Protein AF-A0A7J3W7B6-F1 (afdb_monomer_lite)

Secondary structure (DSSP, 8-state):
--HHHHHHHHHHHHHHHHHHHHTT-SEEEE------HHHHTSHHHHHHHHHHHHHHHHHHHHHHHHTT--EEEE---SSTTSS--SHHHHHHHHHHHHSSSSPPEEEEEETT-TT-TT--GGGG-HHHHHHHHGGG-SEEEE-B--SSS---B---HHHHHH----HHHHHHHHHHTT-S--EEEE-----TTS-HHHHHHHHHHHHHHHTTT-

Foldseek 3Di:
DDPVVLVVLLVVLLVVLLVCLVVVHQEEEEQRDFDDPVQCVDVVSLVVVLVVSLVSLLVSQQSSVVSVHQEYEHEAALEVRRPPQFLVRVVVSQVSNCPDDGHRYAYAYELLSLQRPPDDDLSLHSLSSLLRRLLRHQEYEDAFDLSNGNALHFPAPVRVVRGDDDLQSSVVSNVNNVRPHHHYHRRRDDDPPDDPVVVVVSVVRRVVVNVVRD

Sequence (214 aa):
PDTGMRADALDWYGRAIEVTSLMGVDATGGHIAAQSYNDFRKPERRKFIESILVDSVKYLSSYAKSMGLKILLWEPMPVLREPPATIEDAKRILDMVNEGGGVPVRLAIDLGHQCTINVSGKDADPYSWLRELGALSPVVHMQQTDGKGDRHWPFTEKYNRIGIIDPKKVIEAIEDSKASETYLMLEYIPPFEEDDDRVLENLKESLKYLKDFI

Radius of gyration: 17.76 Å; chains: 1; bounding box: 40×44×47 Å

pLDDT: mean 97.38, std 2.0, range [83.75, 98.81]

Structure (mmCIF, N/CA/C/O backbone):
data_AF-A0A7J3W7B6-F1
#
_entry.id   AF-A0A7J3W7B6-F1
#
loop_
_atom_site.group_PDB
_atom_site.id
_atom_site.type_symbol
_atom_site.label_atom_id
_atom_site.label_alt_id
_atom_site.label_comp_id
_atom_site.label_asym_id
_atom_site.label_entity_id
_atom_site.label_seq_id
_atom_site.pdbx_PDB_ins_code
_atom_site.Cartn_x
_atom_site.Cartn_y
_atom_site.Cartn_z
_atom_site.occupancy
_atom_site.B_iso_or_equiv
_atom_site.auth_seq_id
_atom_site.auth_comp_id
_atom_site.auth_asym_id
_atom_site.auth_atom_id
_atom_site.pdbx_PDB_model_num
ATOM 1 N N . PRO A 1 1 ? 7.134 -1.614 -20.699 1.00 88.44 1 PRO A N 1
ATOM 2 C CA . PRO A 1 1 ? 8.167 -1.136 -21.661 1.00 88.44 1 PRO A CA 1
ATOM 3 C C . PRO A 1 1 ? 7.553 -0.562 -22.936 1.00 88.44 1 PRO A C 1
ATOM 5 O O . PRO A 1 1 ? 8.061 0.426 -23.461 1.00 88.44 1 PRO A O 1
ATOM 8 N N . ASP A 1 2 ? 6.478 -1.184 -23.423 1.00 95.75 2 ASP A N 1
ATOM 9 C CA . ASP A 1 2 ? 5.710 -0.693 -24.560 1.00 95.75 2 ASP A CA 1
ATOM 10 C C . ASP A 1 2 ? 4.973 0.612 -24.221 1.00 95.75 2 ASP A C 1
ATOM 12 O O . ASP A 1 2 ? 4.537 0.803 -23.083 1.00 95.75 2 ASP A O 1
ATOM 16 N N . THR A 1 3 ? 4.920 1.541 -25.173 1.00 95.12 3 THR A N 1
ATOM 17 C CA . THR A 1 3 ? 4.294 2.857 -24.973 1.00 95.12 3 THR A CA 1
ATOM 18 C C . THR A 1 3 ? 2.774 2.783 -25.056 1.00 95.12 3 THR A C 1
ATOM 20 O O . THR A 1 3 ? 2.124 3.470 -24.275 1.00 95.12 3 THR A O 1
ATOM 23 N N . GLY A 1 4 ? 2.218 1.927 -25.920 1.00 97.44 4 GLY A N 1
ATOM 24 C CA . GLY A 1 4 ? 0.775 1.694 -26.003 1.00 97.44 4 GLY A CA 1
ATOM 25 C C . GLY A 1 4 ? 0.230 1.143 -24.690 1.00 97.44 4 GLY A C 1
ATOM 26 O O . GLY A 1 4 ? -0.656 1.744 -24.103 1.00 97.44 4 GLY A O 1
ATOM 27 N N . MET A 1 5 ? 0.877 0.118 -24.127 1.00 96.62 5 MET A N 1
ATOM 28 C CA . MET A 1 5 ? 0.484 -0.435 -22.821 1.00 96.62 5 MET A CA 1
ATOM 29 C C . MET A 1 5 ? 0.518 0.598 -21.683 1.00 96.62 5 MET A C 1
ATOM 31 O O . MET A 1 5 ? -0.276 0.519 -20.752 1.00 96.62 5 MET A O 1
ATOM 35 N N . ARG A 1 6 ? 1.450 1.564 -21.721 1.00 95.94 6 ARG A N 1
ATOM 36 C CA . ARG A 1 6 ? 1.488 2.646 -20.719 1.00 95.94 6 ARG A CA 1
ATOM 37 C C . ARG A 1 6 ? 0.369 3.662 -20.932 1.00 95.94 6 ARG A C 1
ATOM 39 O O . ARG A 1 6 ? -0.155 4.172 -19.949 1.00 95.94 6 ARG A O 1
ATOM 46 N N . ALA A 1 7 ? 0.022 3.955 -22.183 1.00 96.94 7 ALA A N 1
ATOM 47 C CA . ALA A 1 7 ? -1.113 4.813 -22.501 1.00 96.94 7 ALA A CA 1
ATOM 48 C C . ALA A 1 7 ? -2.434 4.164 -22.056 1.00 96.94 7 ALA A C 1
ATOM 50 O O . ALA A 1 7 ? -3.236 4.828 -21.409 1.00 96.94 7 ALA A O 1
ATOM 51 N N . ASP A 1 8 ? -2.601 2.862 -22.294 1.00 97.69 8 ASP A N 1
ATOM 52 C CA . ASP A 1 8 ? -3.770 2.105 -21.832 1.00 97.69 8 ASP A CA 1
ATOM 53 C C . ASP A 1 8 ? -3.863 2.088 -20.298 1.00 97.69 8 ASP A C 1
ATOM 55 O O . ASP A 1 8 ? -4.943 2.245 -19.734 1.00 97.69 8 ASP A O 1
ATOM 59 N N . ALA A 1 9 ? -2.730 1.953 -19.598 1.00 96.56 9 ALA A N 1
ATOM 60 C CA . ALA A 1 9 ? -2.702 2.046 -18.139 1.00 96.56 9 ALA A CA 1
ATOM 61 C C . ALA A 1 9 ? -3.109 3.444 -17.641 1.00 96.56 9 ALA A C 1
ATOM 63 O O . ALA A 1 9 ? -3.878 3.553 -16.689 1.00 96.56 9 ALA A O 1
ATOM 64 N N . LEU A 1 10 ? -2.630 4.514 -18.287 1.00 97.50 10 LEU A N 1
ATOM 65 C CA . LEU A 1 10 ? -3.035 5.885 -17.963 1.00 97.50 10 LEU A CA 1
ATOM 66 C C . LEU A 1 10 ? -4.542 6.100 -18.153 1.00 97.50 10 LEU A C 1
ATOM 68 O O . LEU A 1 10 ? -5.164 6.712 -17.287 1.00 97.50 10 LEU A O 1
ATOM 72 N N . ASP A 1 11 ? -5.124 5.576 -19.235 1.00 98.19 11 ASP A N 1
ATOM 73 C CA . ASP A 1 11 ? -6.576 5.610 -19.455 1.00 98.19 11 ASP A CA 1
ATOM 74 C C . ASP A 1 11 ? -7.322 4.857 -18.347 1.00 98.19 11 ASP A C 1
ATOM 76 O O . ASP A 1 11 ? -8.264 5.386 -17.759 1.00 98.19 11 ASP A O 1
ATOM 80 N N . TRP A 1 12 ? -6.851 3.663 -17.977 1.00 98.12 12 TRP A N 1
ATOM 81 C CA . TRP A 1 12 ? -7.459 2.869 -16.909 1.00 98.12 12 TRP A CA 1
ATOM 82 C C . TRP A 1 12 ? -7.488 3.616 -15.567 1.00 98.12 12 TRP A C 1
ATOM 84 O O . TRP A 1 12 ? -8.546 3.710 -14.941 1.00 98.12 12 TRP A O 1
ATOM 94 N N . TYR A 1 13 ? -6.363 4.211 -15.148 1.00 98.25 13 TYR A N 1
ATOM 95 C CA . TYR A 1 13 ? -6.320 5.019 -13.922 1.00 98.25 13 TYR A CA 1
ATOM 96 C C . TYR A 1 13 ? -7.149 6.299 -14.037 1.00 98.25 13 TYR A C 1
ATOM 98 O O . TYR A 1 13 ? -7.792 6.692 -13.064 1.00 98.25 13 TYR A O 1
ATOM 106 N N . GLY A 1 14 ? -7.177 6.932 -15.213 1.00 98.31 14 GLY A N 1
ATOM 107 C CA . GLY A 1 14 ? -8.058 8.067 -15.483 1.00 98.31 14 GLY A CA 1
ATOM 108 C C . GLY A 1 14 ? -9.524 7.705 -15.241 1.00 98.31 14 GLY A C 1
ATOM 109 O O . GLY A 1 14 ? -10.218 8.389 -14.494 1.00 98.31 14 GLY A O 1
ATOM 110 N N . ARG A 1 15 ? -9.974 6.564 -15.763 1.00 98.44 15 ARG A N 1
ATOM 111 C CA . ARG A 1 15 ? -11.341 6.069 -15.554 1.00 98.44 15 ARG A CA 1
ATOM 112 C C . ARG A 1 15 ? -11.616 5.678 -14.103 1.00 98.44 15 ARG A C 1
ATOM 114 O O . ARG A 1 15 ? -12.722 5.905 -13.618 1.00 98.44 15 ARG A O 1
ATOM 121 N N . ALA A 1 16 ? -10.633 5.128 -13.388 1.00 98.31 16 ALA A N 1
ATOM 122 C CA . ALA A 1 16 ? -10.766 4.870 -11.954 1.00 98.31 16 ALA A CA 1
ATOM 123 C C . ALA A 1 16 ? -10.993 6.177 -11.173 1.00 98.31 16 ALA A C 1
ATOM 125 O O . ALA A 1 16 ? -11.905 6.246 -10.354 1.00 98.31 16 ALA A O 1
ATOM 126 N N . ILE A 1 17 ? -10.238 7.236 -11.490 1.00 98.69 17 ILE A N 1
ATOM 127 C CA . ILE A 1 17 ? -10.419 8.583 -10.926 1.00 98.69 17 ILE A CA 1
ATOM 128 C C . ILE A 1 17 ? -11.823 9.129 -11.223 1.00 98.69 17 ILE A C 1
ATOM 130 O O . ILE A 1 17 ? -12.474 9.665 -10.324 1.00 98.69 17 ILE A O 1
ATOM 134 N N . GLU A 1 18 ? -12.308 8.990 -12.459 1.00 98.56 18 GLU A N 1
ATOM 135 C CA . GLU A 1 18 ? -13.658 9.423 -12.835 1.00 98.56 18 GLU A CA 1
ATOM 136 C C . GLU A 1 18 ? -14.735 8.698 -12.022 1.00 98.56 18 GLU A C 1
ATOM 138 O O . GLU A 1 18 ? -15.630 9.340 -11.473 1.00 98.56 18 GLU A O 1
ATOM 143 N N . VAL A 1 19 ? -14.637 7.372 -11.894 1.00 98.50 19 VAL A N 1
ATOM 144 C CA . VAL A 1 19 ? -15.583 6.577 -11.097 1.00 98.50 19 VAL A CA 1
ATOM 145 C C . VAL A 1 19 ? -15.542 6.996 -9.628 1.00 98.50 19 VAL A C 1
ATOM 147 O O . VAL A 1 19 ? -16.595 7.210 -9.032 1.00 98.50 19 VAL A O 1
ATOM 150 N N . THR A 1 20 ? -14.354 7.186 -9.052 1.00 98.44 20 THR A N 1
ATOM 151 C CA . THR A 1 20 ? -14.198 7.673 -7.673 1.00 98.44 20 THR A CA 1
ATOM 152 C C . THR A 1 20 ? -14.867 9.035 -7.474 1.00 98.44 20 THR A C 1
ATOM 154 O O . THR A 1 20 ? -15.585 9.227 -6.491 1.00 98.44 20 THR A O 1
ATOM 157 N N . SER A 1 21 ? -14.703 9.952 -8.432 1.00 98.25 21 SER A N 1
ATOM 158 C CA . SER A 1 21 ? -15.366 11.261 -8.425 1.00 98.25 21 SER A CA 1
ATOM 159 C C . SER A 1 21 ? -16.893 11.125 -8.478 1.00 98.25 21 SER A C 1
ATOM 161 O O . SER A 1 21 ? -17.598 11.722 -7.665 1.00 98.25 21 SER A O 1
ATOM 163 N N . LEU A 1 22 ? -17.417 10.270 -9.364 1.00 98.44 22 LEU A N 1
ATOM 164 C CA . LEU A 1 22 ? -18.856 9.999 -9.480 1.00 98.44 22 LEU A CA 1
ATOM 165 C C . LEU A 1 22 ? -19.454 9.378 -8.210 1.00 98.44 22 LEU A C 1
ATOM 167 O O . LEU A 1 22 ? -20.615 9.629 -7.893 1.00 98.44 22 LEU A O 1
ATOM 171 N N . MET A 1 23 ? -18.670 8.586 -7.477 1.00 98.31 23 MET A N 1
ATOM 172 C CA . MET A 1 23 ? -19.065 8.020 -6.185 1.00 98.31 23 MET A CA 1
ATOM 173 C C . MET A 1 23 ? -19.006 9.040 -5.037 1.00 98.31 23 MET A C 1
ATOM 175 O O . MET A 1 23 ? -19.476 8.738 -3.942 1.00 98.31 23 MET A O 1
ATOM 179 N N . GLY A 1 24 ? -18.445 10.232 -5.264 1.00 97.50 24 GLY A N 1
ATOM 180 C CA . GLY A 1 24 ? -18.271 11.256 -4.235 1.00 97.50 24 GLY A CA 1
ATOM 181 C C . GLY A 1 24 ? -17.231 10.885 -3.175 1.00 97.50 24 GLY A C 1
ATOM 182 O O . GLY A 1 24 ? -17.361 11.307 -2.028 1.00 97.50 24 GLY A O 1
ATOM 183 N N . VAL A 1 25 ? -16.232 10.073 -3.536 1.00 96.31 25 VAL A N 1
ATOM 184 C CA . VAL A 1 25 ? -15.164 9.620 -2.632 1.00 96.31 25 VAL A CA 1
ATOM 185 C C . VAL A 1 25 ? -13.897 10.451 -2.859 1.00 96.31 25 VAL A C 1
ATOM 187 O O . VAL A 1 25 ? -13.585 10.856 -3.975 1.00 96.31 25 VAL A O 1
ATOM 190 N N . ASP A 1 26 ? -13.150 10.711 -1.786 1.00 96.31 26 ASP A N 1
ATOM 191 C CA . ASP A 1 26 ? -12.028 11.658 -1.791 1.00 96.31 26 ASP A CA 1
ATOM 192 C C . ASP A 1 26 ? -10.717 11.106 -2.384 1.00 96.31 26 ASP A C 1
ATOM 194 O O . ASP A 1 26 ? -9.830 11.892 -2.733 1.00 96.31 26 ASP A O 1
ATOM 198 N N . ALA A 1 27 ? -10.548 9.784 -2.463 1.00 97.38 27 ALA A N 1
ATOM 199 C CA . ALA A 1 27 ? -9.272 9.161 -2.809 1.00 97.38 27 ALA A CA 1
ATOM 200 C C . ALA A 1 27 ? -9.433 7.850 -3.586 1.00 97.38 27 ALA A C 1
ATOM 202 O O . ALA A 1 27 ? -10.422 7.136 -3.428 1.00 97.38 27 ALA A O 1
ATOM 203 N N . THR A 1 28 ? -8.426 7.529 -4.397 1.00 97.88 28 THR A N 1
ATOM 204 C CA . THR A 1 28 ? -8.286 6.244 -5.096 1.00 97.88 28 THR A CA 1
ATOM 205 C C . THR A 1 28 ? -6.816 5.915 -5.314 1.00 97.88 28 THR A C 1
ATOM 207 O O . THR A 1 28 ? -5.971 6.814 -5.285 1.00 97.88 28 THR A O 1
ATOM 210 N N . GLY A 1 29 ? -6.501 4.643 -5.533 1.00 96.56 29 GLY A N 1
ATOM 211 C CA . GLY A 1 29 ? -5.148 4.180 -5.816 1.00 96.56 29 GLY A CA 1
ATOM 212 C C . GLY A 1 29 ? -4.915 2.738 -5.378 1.00 96.56 29 GLY A C 1
ATOM 213 O O . GLY A 1 29 ? -5.871 2.005 -5.144 1.00 96.56 29 GLY A O 1
ATOM 214 N N . GLY A 1 30 ? -3.645 2.347 -5.302 1.00 94.94 30 GLY A N 1
ATOM 215 C CA . GLY A 1 30 ? -3.202 0.976 -5.027 1.00 94.94 30 GLY A CA 1
ATOM 216 C C . GLY A 1 30 ? -1.847 0.711 -5.683 1.00 94.94 30 GLY A C 1
ATOM 217 O O . GLY A 1 30 ? -1.069 1.652 -5.892 1.00 94.94 30 GLY A O 1
ATOM 218 N N . HIS A 1 31 ? -1.562 -0.539 -6.044 1.00 95.38 31 HIS A N 1
ATOM 219 C CA . HIS A 1 31 ? -0.419 -0.871 -6.896 1.00 95.38 31 HIS A CA 1
ATOM 220 C C . HIS A 1 31 ? -0.485 -0.117 -8.232 1.00 95.38 31 HIS A C 1
ATOM 222 O O . HIS A 1 31 ? -1.440 -0.290 -8.981 1.00 95.38 31 HIS A O 1
ATOM 228 N N . ILE A 1 32 ? 0.547 0.672 -8.564 1.00 94.56 32 ILE A N 1
ATOM 229 C CA . ILE A 1 32 ? 0.548 1.496 -9.786 1.00 94.56 32 ILE A CA 1
ATOM 230 C C . ILE A 1 32 ? 1.208 0.801 -10.981 1.00 94.56 32 ILE A C 1
ATOM 232 O O . ILE A 1 32 ? 0.641 0.782 -12.079 1.00 94.56 32 ILE A O 1
ATOM 236 N N . ALA A 1 33 ? 2.434 0.295 -10.822 1.00 92.50 33 ALA A N 1
ATOM 237 C CA . ALA A 1 33 ? 3.224 -0.158 -11.961 1.00 92.50 33 ALA A CA 1
ATOM 238 C C . ALA A 1 33 ? 4.321 -1.164 -11.613 1.00 92.50 33 ALA A C 1
ATOM 240 O O . ALA A 1 33 ? 4.965 -1.109 -10.570 1.00 92.50 33 ALA A O 1
ATOM 241 N N . ALA A 1 34 ? 4.638 -1.983 -12.617 1.00 95.75 34 ALA A N 1
ATOM 242 C CA . ALA A 1 34 ? 5.710 -2.959 -12.575 1.00 95.75 34 ALA A CA 1
ATOM 243 C C . ALA A 1 34 ? 6.692 -2.775 -13.737 1.00 95.75 34 ALA A C 1
ATOM 245 O O . ALA A 1 34 ? 6.316 -2.655 -14.909 1.00 95.75 34 ALA A O 1
ATOM 246 N N . GLN A 1 35 ? 7.987 -2.823 -13.434 1.00 96.31 35 GLN A N 1
ATOM 247 C CA . GLN A 1 35 ? 9.029 -2.905 -14.447 1.00 96.31 35 GLN A CA 1
ATOM 248 C C . GLN A 1 35 ? 9.199 -4.348 -14.926 1.00 96.31 35 GLN A C 1
ATOM 250 O O . GLN A 1 35 ? 9.130 -5.309 -14.152 1.00 96.31 35 GLN A O 1
ATOM 255 N N . SER A 1 36 ? 9.494 -4.505 -16.220 1.00 97.00 36 SER A N 1
ATOM 256 C CA . SER A 1 36 ? 9.946 -5.792 -16.746 1.00 97.00 36 SER A CA 1
ATOM 257 C C . SER A 1 36 ? 11.298 -6.152 -16.125 1.00 97.00 36 SER A C 1
ATOM 259 O O . SER A 1 36 ? 12.125 -5.272 -15.877 1.00 97.00 36 SER A O 1
ATOM 261 N N . TYR A 1 37 ? 11.584 -7.443 -15.941 1.00 95.88 37 TYR A N 1
ATOM 262 C CA . TYR A 1 37 ? 12.899 -7.870 -15.443 1.00 95.88 37 TYR A CA 1
ATOM 263 C C . TYR A 1 37 ? 14.057 -7.367 -16.330 1.00 95.88 37 TYR A C 1
ATOM 265 O O . TYR A 1 37 ? 15.130 -7.012 -15.840 1.00 95.88 37 TYR A O 1
ATOM 273 N N . ASN A 1 38 ? 13.829 -7.278 -17.645 1.00 97.00 38 ASN A N 1
ATOM 274 C CA . ASN A 1 38 ? 14.822 -6.808 -18.609 1.00 97.00 38 ASN A CA 1
ATOM 275 C C . ASN A 1 38 ? 15.155 -5.320 -18.479 1.00 97.00 38 ASN A C 1
ATOM 277 O O . ASN A 1 38 ? 16.319 -4.958 -18.671 1.00 97.00 38 ASN A O 1
ATOM 281 N N . ASP A 1 39 ? 14.168 -4.476 -18.175 1.00 97.19 39 ASP A N 1
ATOM 282 C CA . ASP A 1 39 ? 14.420 -3.066 -17.869 1.00 97.19 39 ASP A CA 1
ATOM 283 C C . ASP A 1 39 ? 15.022 -2.930 -16.469 1.00 97.19 39 ASP A C 1
ATOM 285 O O . ASP A 1 39 ? 16.040 -2.261 -16.308 1.00 97.19 39 ASP A O 1
ATOM 289 N N . PHE A 1 40 ? 14.465 -3.636 -15.480 1.00 96.56 40 PHE A N 1
ATOM 290 C CA . PHE A 1 40 ? 14.889 -3.542 -14.086 1.00 96.56 40 PHE A CA 1
ATOM 291 C C . PHE A 1 40 ? 16.369 -3.888 -13.897 1.00 96.56 40 PHE A C 1
ATOM 293 O O . PHE A 1 40 ? 17.081 -3.182 -13.185 1.00 96.56 40 PHE A O 1
ATOM 300 N N . ARG A 1 41 ? 16.881 -4.940 -14.549 1.00 96.44 41 ARG A N 1
ATOM 301 C CA . ARG A 1 41 ? 18.288 -5.364 -14.400 1.00 96.44 41 ARG A CA 1
ATOM 302 C C . ARG A 1 41 ? 19.315 -4.416 -15.037 1.00 96.44 41 ARG A C 1
ATOM 304 O O . ARG A 1 41 ? 20.510 -4.618 -14.850 1.00 96.44 41 ARG A O 1
ATOM 311 N N . LYS A 1 42 ? 18.881 -3.423 -15.822 1.00 98.06 42 LYS A N 1
ATOM 312 C CA . LYS A 1 42 ? 19.754 -2.462 -16.515 1.00 98.06 42 LYS A CA 1
ATOM 313 C C . LYS A 1 42 ? 19.586 -1.076 -15.871 1.00 98.06 42 LYS A C 1
ATOM 315 O O . LYS A 1 42 ? 18.540 -0.469 -16.084 1.00 98.06 42 LYS A O 1
ATOM 320 N N . PRO A 1 43 ? 20.585 -0.536 -15.145 1.00 96.81 43 PRO A N 1
ATOM 321 C CA . PRO A 1 43 ? 20.431 0.699 -14.365 1.00 96.81 43 PRO A CA 1
ATOM 322 C C . PRO A 1 43 ? 19.851 1.886 -15.145 1.00 96.81 43 PRO A C 1
ATOM 324 O O . PRO A 1 43 ? 18.902 2.515 -14.687 1.00 96.81 43 PRO A O 1
ATOM 327 N N . GLU A 1 44 ? 20.346 2.139 -16.357 1.00 97.38 44 GLU A N 1
ATOM 328 C CA . GLU A 1 44 ? 19.854 3.247 -17.189 1.00 97.38 44 GLU A CA 1
ATOM 329 C C . GLU A 1 44 ? 18.410 3.042 -17.659 1.00 97.38 44 GLU A C 1
ATOM 331 O O . GLU A 1 44 ? 17.623 3.984 -17.717 1.00 97.38 44 GLU A O 1
ATOM 336 N N . ARG A 1 45 ? 18.018 1.793 -17.945 1.00 97.44 45 ARG A N 1
ATOM 337 C CA . ARG A 1 45 ? 16.633 1.471 -18.319 1.00 97.44 45 ARG A CA 1
ATOM 338 C C . ARG A 1 45 ? 15.697 1.574 -17.127 1.00 97.44 45 ARG A C 1
ATOM 340 O O . ARG A 1 45 ? 14.622 2.137 -17.282 1.00 97.44 45 ARG A O 1
ATOM 347 N N . ARG A 1 46 ? 16.113 1.086 -15.955 1.00 96.69 46 ARG A N 1
ATOM 348 C CA . ARG A 1 46 ? 15.369 1.232 -14.698 1.00 96.69 46 ARG A CA 1
ATOM 349 C C . ARG A 1 46 ? 15.053 2.701 -14.425 1.00 96.69 46 ARG A C 1
ATOM 351 O O . ARG A 1 46 ? 13.885 3.029 -14.258 1.00 96.69 46 ARG A O 1
ATOM 358 N N . LYS A 1 47 ? 16.072 3.569 -14.448 1.00 96.31 47 LYS A N 1
ATOM 359 C CA . LYS A 1 47 ? 15.914 5.016 -14.225 1.00 96.31 47 LYS A CA 1
ATOM 360 C C . LYS A 1 47 ? 15.000 5.664 -15.263 1.00 96.31 47 LYS A C 1
ATOM 362 O O . LYS A 1 47 ? 14.113 6.424 -14.905 1.00 96.31 47 LYS A O 1
ATOM 367 N N . PHE A 1 48 ? 15.179 5.328 -16.540 1.00 97.12 48 PHE A N 1
ATOM 368 C CA . PHE A 1 48 ? 14.343 5.864 -17.615 1.00 97.12 48 PHE A CA 1
ATOM 369 C C . PHE A 1 48 ? 12.868 5.447 -17.500 1.00 97.12 48 PHE A C 1
ATOM 371 O O . PHE A 1 48 ? 11.971 6.248 -17.735 1.00 97.12 48 PHE A O 1
ATOM 378 N N . ILE A 1 49 ? 12.587 4.187 -17.154 1.00 97.12 49 ILE A N 1
ATOM 379 C CA . ILE A 1 49 ? 11.203 3.730 -16.969 1.00 97.12 49 ILE A CA 1
ATOM 380 C C . ILE A 1 49 ? 10.582 4.367 -15.724 1.00 97.12 49 ILE A C 1
ATOM 382 O O . ILE A 1 49 ? 9.411 4.730 -15.751 1.00 97.12 49 ILE A O 1
ATOM 386 N N . GLU A 1 50 ? 11.357 4.531 -14.655 1.00 97.00 50 GLU A N 1
ATOM 387 C CA . GLU A 1 50 ? 10.896 5.212 -13.449 1.00 97.00 50 GLU A CA 1
ATOM 388 C C . GLU A 1 50 ? 10.587 6.692 -13.695 1.00 97.00 50 GLU A C 1
ATOM 390 O O . GLU A 1 50 ? 9.559 7.168 -13.227 1.00 97.00 50 GLU A O 1
ATOM 395 N N . SER A 1 51 ? 11.397 7.409 -14.482 1.00 97.19 51 SER A N 1
ATOM 396 C CA . SER A 1 51 ? 11.090 8.808 -14.808 1.00 97.19 51 SER A CA 1
ATOM 397 C C . SER A 1 51 ? 9.760 8.929 -15.556 1.00 97.19 51 SER A C 1
ATOM 399 O O . SER A 1 51 ? 8.949 9.788 -15.232 1.00 97.19 51 SER A O 1
ATOM 401 N N . ILE A 1 52 ? 9.483 8.010 -16.491 1.00 97.19 52 ILE A N 1
ATOM 402 C CA . ILE A 1 52 ? 8.185 7.958 -17.182 1.00 97.19 52 ILE A CA 1
ATOM 403 C C . ILE A 1 52 ? 7.042 7.671 -16.200 1.00 97.19 52 ILE A C 1
ATOM 405 O O . ILE A 1 52 ? 5.966 8.254 -16.325 1.00 97.19 52 ILE A O 1
ATOM 409 N N . LEU A 1 53 ? 7.249 6.759 -15.247 1.00 97.06 53 LEU A N 1
ATOM 410 C CA . LEU A 1 53 ? 6.254 6.444 -14.223 1.00 97.06 53 LEU A CA 1
ATOM 411 C C . LEU A 1 53 ? 5.949 7.668 -13.352 1.00 97.06 53 LEU A C 1
ATOM 413 O O . LEU A 1 53 ? 4.783 7.988 -13.149 1.00 97.06 53 LEU A O 1
ATOM 417 N N . VAL A 1 54 ? 6.979 8.386 -12.904 1.00 97.44 54 VAL A N 1
ATOM 418 C CA . VAL A 1 54 ? 6.834 9.623 -12.124 1.00 97.44 54 VAL A CA 1
ATOM 419 C C . VAL A 1 54 ? 6.031 10.666 -12.900 1.00 97.44 54 VAL A C 1
ATOM 421 O O . VAL A 1 54 ? 5.063 11.200 -12.361 1.00 97.44 54 VAL A O 1
ATOM 424 N N . ASP A 1 55 ? 6.362 10.906 -14.171 1.00 97.50 55 ASP A N 1
ATOM 425 C CA . ASP A 1 55 ? 5.616 11.845 -15.020 1.00 97.50 55 ASP A CA 1
ATOM 426 C C . ASP A 1 55 ? 4.150 11.416 -15.198 1.00 97.50 55 ASP A C 1
ATOM 428 O O . ASP A 1 55 ? 3.236 12.242 -15.152 1.00 97.50 55 ASP A O 1
ATOM 432 N N . SER A 1 56 ? 3.911 10.109 -15.338 1.00 97.44 56 SER A N 1
ATOM 433 C CA . SER A 1 56 ? 2.567 9.530 -15.461 1.00 97.44 56 SER A CA 1
ATOM 434 C C . SER A 1 56 ? 1.741 9.746 -14.189 1.00 97.44 56 SER A C 1
ATOM 436 O O . SER A 1 56 ? 0.585 10.158 -14.261 1.00 97.44 56 SER A O 1
ATOM 438 N N . VAL A 1 57 ? 2.336 9.540 -13.011 1.00 98.06 57 VAL A N 1
ATOM 439 C CA . VAL A 1 57 ? 1.664 9.758 -11.721 1.00 98.06 57 VAL A CA 1
ATOM 440 C C . VAL A 1 57 ? 1.420 11.248 -11.463 1.00 98.06 57 VAL A C 1
ATOM 442 O O . VAL A 1 57 ? 0.346 11.603 -10.983 1.00 98.06 57 VAL A O 1
ATOM 445 N N . LYS A 1 58 ? 2.343 12.144 -11.848 1.00 98.25 58 LYS A N 1
ATOM 446 C CA . LYS A 1 58 ? 2.121 13.606 -11.802 1.00 98.25 58 LYS A CA 1
ATOM 447 C C . LYS A 1 58 ? 0.946 14.044 -12.679 1.00 98.25 58 LYS A C 1
ATOM 449 O O . LYS A 1 58 ? 0.169 14.929 -12.306 1.00 98.25 58 LYS A O 1
ATOM 454 N N . TYR A 1 59 ? 0.809 13.432 -13.854 1.00 97.88 59 TYR A N 1
ATOM 455 C CA . TYR A 1 59 ? -0.339 13.663 -14.722 1.00 97.88 59 TYR A CA 1
ATOM 456 C C . TYR A 1 59 ? -1.638 13.196 -14.052 1.00 97.88 59 TYR A C 1
ATOM 458 O O . TYR A 1 59 ? -2.578 13.985 -13.937 1.00 97.88 59 TYR A O 1
ATOM 466 N N . LEU A 1 60 ? -1.671 11.962 -13.539 1.00 98.38 60 LEU A N 1
ATOM 467 C CA . LEU A 1 60 ? -2.841 11.417 -12.846 1.00 98.38 60 LEU A CA 1
ATOM 468 C C . LEU A 1 60 ? -3.212 12.244 -11.609 1.00 98.38 60 LEU A C 1
ATOM 470 O O . LEU A 1 60 ? -4.392 12.498 -11.387 1.00 98.38 60 LEU A O 1
ATOM 474 N N . SER A 1 61 ? -2.238 12.736 -10.837 1.00 98.56 61 SER A N 1
ATOM 475 C CA . SER A 1 61 ? -2.506 13.578 -9.664 1.00 98.56 61 SER A CA 1
ATOM 476 C C . SER A 1 61 ? -3.092 14.938 -10.047 1.00 98.56 61 SER A C 1
ATOM 478 O O . SER A 1 61 ? -3.966 15.472 -9.359 1.00 98.56 61 SER A O 1
ATOM 480 N N . SER A 1 62 ? -2.674 15.498 -11.180 1.00 98.44 62 SER A N 1
ATOM 481 C CA . SER A 1 62 ? -3.276 16.713 -11.737 1.00 98.44 62 SER A CA 1
ATOM 482 C C . SER A 1 62 ? -4.697 16.457 -12.241 1.00 98.44 62 SER A C 1
ATOM 484 O O . SER A 1 62 ? -5.593 17.273 -12.017 1.00 98.44 62 SER A O 1
ATOM 486 N N . TYR A 1 63 ? -4.928 15.305 -12.870 1.00 98.44 63 TYR A N 1
ATOM 487 C CA . TYR A 1 63 ? -6.243 14.918 -13.365 1.00 98.44 63 TYR A CA 1
ATOM 488 C C . TYR A 1 63 ? -7.232 14.638 -12.225 1.00 98.44 63 TYR A C 1
ATOM 490 O O . TYR A 1 63 ? -8.328 15.198 -12.218 1.00 98.44 63 TYR A O 1
ATOM 498 N N . ALA A 1 64 ? -6.811 13.904 -11.194 1.00 98.56 64 ALA A N 1
ATOM 499 C CA . ALA A 1 64 ? -7.577 13.680 -9.970 1.00 98.56 64 ALA A CA 1
ATOM 500 C C . ALA A 1 64 ? -8.014 14.996 -9.314 1.00 98.56 64 ALA A C 1
ATOM 502 O O . ALA A 1 64 ? -9.179 15.142 -8.945 1.00 98.56 64 ALA A O 1
ATOM 503 N N . LYS A 1 65 ? -7.125 15.998 -9.272 1.00 98.31 65 LYS A N 1
ATOM 504 C CA . LYS A 1 65 ? -7.471 17.345 -8.799 1.00 98.31 65 LYS A CA 1
ATOM 505 C C . LYS A 1 65 ? -8.589 17.980 -9.622 1.00 98.31 65 LYS A C 1
ATOM 507 O O . LYS A 1 65 ? -9.500 18.575 -9.055 1.00 98.31 65 LYS A O 1
ATOM 512 N N . SER A 1 66 ? -8.524 17.869 -10.950 1.00 98.06 66 SER A N 1
ATOM 513 C CA . SER A 1 66 ? -9.556 18.425 -11.837 1.00 98.06 66 SER A CA 1
ATOM 514 C C . SER A 1 66 ? -10.912 17.728 -11.687 1.00 98.06 66 SER A C 1
ATOM 516 O O . SER A 1 66 ? -11.944 18.356 -11.900 1.00 98.06 66 SER A O 1
ATOM 518 N N . MET A 1 67 ? -10.898 16.468 -11.244 1.00 98.31 67 MET A N 1
ATOM 519 C CA . MET A 1 67 ? -12.084 15.666 -10.944 1.00 98.31 67 MET A CA 1
ATOM 520 C C . MET A 1 67 ? -12.577 15.829 -9.495 1.00 98.31 67 MET A C 1
ATOM 522 O O . MET A 1 67 ? -13.545 15.182 -9.101 1.00 98.31 67 MET A O 1
ATOM 526 N N . GLY A 1 68 ? -11.943 16.693 -8.695 1.00 98.00 68 GLY A N 1
ATOM 527 C CA . GLY A 1 68 ? -12.368 17.003 -7.327 1.00 98.00 68 GLY A CA 1
ATOM 528 C C . GLY A 1 68 ? -11.923 16.007 -6.253 1.00 98.00 68 GLY A C 1
ATOM 529 O O . GLY A 1 68 ? -12.342 16.153 -5.106 1.00 98.00 68 GLY A O 1
ATOM 530 N N . LEU A 1 69 ? -11.066 15.034 -6.580 1.00 98.56 69 LEU A N 1
ATOM 531 C CA . LEU A 1 69 ? -10.435 14.177 -5.571 1.00 98.56 69 LEU A CA 1
ATOM 532 C C . LEU A 1 69 ? -9.459 14.999 -4.715 1.00 98.56 69 LEU A C 1
ATOM 534 O O . LEU A 1 69 ? -8.995 16.074 -5.109 1.00 98.56 69 LEU A O 1
ATOM 538 N N . LYS A 1 70 ? -9.114 14.466 -3.542 1.00 98.12 70 LYS A N 1
ATOM 539 C CA . LYS A 1 70 ? -8.190 15.085 -2.584 1.00 98.12 70 LYS A CA 1
ATOM 540 C C . LYS A 1 70 ? -6.844 14.381 -2.504 1.00 98.12 70 LYS A C 1
ATOM 542 O O . LYS A 1 70 ? -5.867 15.038 -2.154 1.00 98.12 70 LYS A O 1
ATOM 547 N N . ILE A 1 71 ? -6.785 13.076 -2.775 1.00 97.94 71 ILE A N 1
ATOM 548 C CA . ILE A 1 71 ? -5.584 12.243 -2.607 1.00 97.94 71 ILE A CA 1
ATOM 549 C C . ILE A 1 71 ? -5.522 11.185 -3.721 1.00 97.94 71 ILE A C 1
ATOM 551 O O . ILE A 1 71 ? -6.553 10.652 -4.130 1.00 97.94 71 ILE A O 1
ATOM 555 N N . LEU A 1 72 ? -4.311 10.850 -4.175 1.00 98.38 72 LEU A N 1
ATOM 556 C CA . LEU A 1 72 ? -4.036 9.573 -4.845 1.00 98.38 72 LEU A CA 1
ATOM 557 C C . LEU A 1 72 ? -3.216 8.663 -3.929 1.00 98.38 72 LEU A C 1
ATOM 559 O O . LEU A 1 72 ? -2.288 9.128 -3.269 1.00 98.38 72 LEU A O 1
ATOM 563 N N . LEU A 1 73 ? -3.551 7.376 -3.899 1.00 98.44 73 LEU A N 1
ATOM 564 C CA . LEU A 1 73 ? -2.852 6.369 -3.103 1.00 98.44 73 LEU A CA 1
ATOM 565 C C . LEU A 1 73 ? -1.864 5.583 -3.972 1.00 98.44 73 LEU A C 1
ATOM 567 O O . LEU A 1 73 ? -2.164 5.227 -5.111 1.00 98.44 73 LEU A O 1
ATOM 571 N N . TRP A 1 74 ? -0.691 5.293 -3.421 1.00 98.50 74 TRP A N 1
ATOM 572 C CA . TRP A 1 74 ? 0.296 4.403 -4.018 1.00 98.50 74 TRP A CA 1
ATOM 573 C C . TRP A 1 74 ? 0.712 3.357 -2.992 1.00 98.50 74 TRP A C 1
ATOM 575 O O . TRP A 1 74 ? 1.285 3.672 -1.950 1.00 98.50 74 TRP A O 1
ATOM 585 N N . GLU A 1 75 ? 0.417 2.105 -3.296 1.00 98.69 75 GLU A N 1
ATOM 586 C CA . GLU A 1 75 ? 0.807 0.959 -2.487 1.00 98.69 75 GLU A CA 1
ATOM 587 C C . GLU A 1 75 ? 2.271 0.554 -2.740 1.00 98.69 75 GLU A C 1
ATOM 589 O O . GLU A 1 75 ? 2.646 0.302 -3.893 1.00 98.69 75 GLU A O 1
ATOM 594 N N . PRO A 1 76 ? 3.129 0.511 -1.704 1.00 98.38 76 PRO A N 1
ATOM 595 C CA . PRO A 1 76 ? 4.453 -0.093 -1.809 1.00 98.38 76 PRO A CA 1
ATOM 596 C C . PRO A 1 76 ? 4.343 -1.605 -1.999 1.00 98.38 76 PRO A C 1
ATOM 598 O O . PRO A 1 76 ? 3.581 -2.223 -1.271 1.00 98.38 76 PRO A O 1
ATOM 601 N N . MET A 1 77 ? 5.127 -2.218 -2.889 1.00 98.19 77 MET A N 1
ATOM 602 C CA . MET A 1 77 ? 4.999 -3.646 -3.230 1.00 98.19 77 MET A CA 1
ATOM 603 C C . MET A 1 77 ? 6.163 -4.507 -2.705 1.00 98.19 77 MET A C 1
ATOM 605 O O . MET A 1 77 ? 7.294 -4.019 -2.601 1.00 98.19 77 MET A O 1
ATOM 609 N N . PRO A 1 78 ? 5.958 -5.825 -2.484 1.00 97.62 78 PRO A N 1
ATOM 610 C CA . PRO A 1 78 ? 6.981 -6.750 -1.984 1.00 97.62 78 PRO A CA 1
ATOM 611 C C . PRO A 1 78 ? 8.000 -7.190 -3.058 1.00 97.62 78 PRO A C 1
ATOM 613 O O . PRO A 1 78 ? 8.585 -8.279 -2.997 1.00 97.62 78 PRO A O 1
ATOM 616 N N . VAL A 1 79 ? 8.204 -6.385 -4.106 1.00 97.06 79 VAL A N 1
ATOM 617 C CA . VAL A 1 79 ? 9.058 -6.727 -5.248 1.00 97.06 79 VAL A CA 1
ATOM 618 C C . VAL A 1 79 ? 9.840 -5.499 -5.702 1.00 97.06 79 VAL A C 1
ATOM 620 O O . VAL A 1 79 ? 9.270 -4.531 -6.179 1.00 97.06 79 VAL A O 1
ATOM 623 N N . LEU A 1 80 ? 11.177 -5.570 -5.695 1.00 96.19 80 LEU A N 1
ATOM 624 C CA . LEU A 1 80 ? 12.048 -4.430 -6.045 1.00 96.19 80 LEU A CA 1
ATOM 625 C C . LEU A 1 80 ? 11.789 -3.785 -7.421 1.00 96.19 80 LEU A C 1
ATOM 627 O O . LEU A 1 80 ? 12.222 -2.661 -7.658 1.00 96.19 80 LEU A O 1
ATOM 631 N N . ARG A 1 81 ? 11.154 -4.499 -8.356 1.00 96.56 81 ARG A N 1
ATOM 632 C CA . ARG A 1 81 ? 10.826 -3.986 -9.699 1.00 96.56 81 ARG A CA 1
ATOM 633 C C . ARG A 1 81 ? 9.446 -3.318 -9.769 1.00 96.56 81 ARG A C 1
ATOM 635 O O . ARG A 1 81 ? 9.054 -2.897 -10.854 1.00 96.56 81 ARG A O 1
ATOM 642 N N . GLU A 1 82 ? 8.723 -3.263 -8.660 1.00 97.38 82 GLU A N 1
ATOM 643 C CA . GLU A 1 82 ? 7.373 -2.715 -8.505 1.00 97.38 82 GLU A CA 1
ATOM 644 C C . GLU A 1 82 ? 7.472 -1.610 -7.444 1.00 97.38 82 GLU A C 1
ATOM 646 O O . GLU A 1 82 ? 7.353 -1.874 -6.252 1.00 97.38 82 GLU A O 1
ATOM 651 N N . PRO A 1 83 ? 7.869 -0.391 -7.844 1.00 95.00 83 PRO A N 1
ATOM 652 C CA . PRO A 1 83 ? 8.181 0.654 -6.883 1.00 95.00 83 PRO A CA 1
ATOM 653 C C . PRO A 1 83 ? 6.908 1.279 -6.273 1.00 95.00 83 PRO A C 1
ATOM 655 O O . PRO A 1 83 ? 5.887 1.347 -6.963 1.00 95.00 83 PRO A O 1
ATOM 658 N N . PRO A 1 84 ? 6.984 1.821 -5.042 1.00 96.69 84 PRO A N 1
ATOM 659 C CA . PRO A 1 84 ? 8.138 1.745 -4.147 1.00 96.69 84 PRO A CA 1
ATOM 660 C C . PRO A 1 84 ? 8.247 0.382 -3.447 1.00 96.69 84 PRO A C 1
ATOM 662 O O . PRO A 1 84 ? 7.238 -0.225 -3.119 1.00 96.69 84 PRO A O 1
ATOM 665 N N . ALA A 1 85 ? 9.471 -0.080 -3.177 1.00 96.50 85 ALA A N 1
ATOM 666 C CA . ALA A 1 85 ? 9.704 -1.388 -2.534 1.00 96.50 85 ALA A CA 1
ATOM 667 C C . ALA A 1 85 ? 10.566 -1.337 -1.254 1.00 96.50 85 ALA A C 1
ATOM 669 O O . ALA A 1 85 ? 10.763 -2.356 -0.591 1.00 96.50 85 ALA A O 1
ATOM 670 N N . THR A 1 86 ? 11.110 -0.165 -0.910 1.00 98.06 86 THR A N 1
ATOM 671 C CA . THR A 1 86 ? 11.846 0.098 0.340 1.00 98.06 86 THR A CA 1
ATOM 672 C C . THR A 1 86 ? 11.415 1.441 0.921 1.00 98.06 86 THR A C 1
ATOM 674 O O . THR A 1 86 ? 10.863 2.280 0.205 1.00 98.06 86 THR A O 1
ATOM 677 N N . ILE A 1 87 ? 11.696 1.681 2.202 1.00 98.56 87 ILE A N 1
ATOM 678 C CA . ILE A 1 87 ? 11.339 2.928 2.889 1.00 98.56 87 ILE A CA 1
ATOM 679 C C . ILE A 1 87 ? 11.987 4.133 2.194 1.00 98.56 87 ILE A C 1
ATOM 681 O O . ILE A 1 87 ? 11.333 5.143 1.941 1.00 98.56 87 ILE A O 1
ATOM 6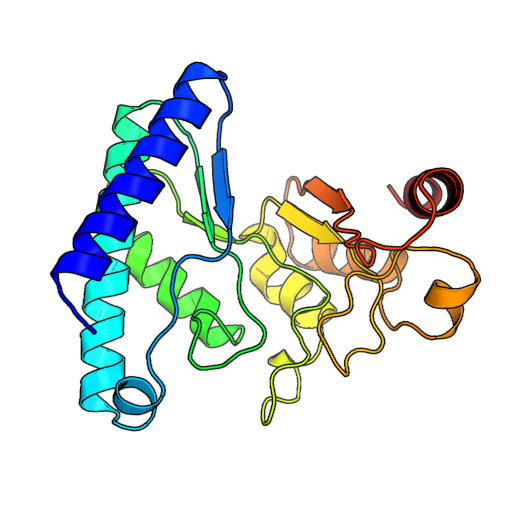85 N N . GLU A 1 88 ? 13.274 4.031 1.855 1.00 98.00 88 GLU A N 1
ATOM 686 C CA . GLU A 1 88 ? 13.994 5.121 1.184 1.00 98.00 88 GLU A CA 1
ATOM 687 C C . GLU A 1 88 ? 13.505 5.338 -0.253 1.00 98.00 88 GLU A C 1
ATOM 689 O O . GLU A 1 88 ? 13.454 6.474 -0.726 1.00 98.00 88 GLU A O 1
ATOM 694 N N . ASP A 1 89 ? 13.096 4.268 -0.938 1.00 95.69 89 ASP A N 1
ATOM 695 C CA . ASP A 1 89 ? 12.496 4.368 -2.265 1.00 95.69 89 ASP A CA 1
ATOM 696 C C . ASP A 1 89 ? 11.133 5.071 -2.213 1.00 95.69 89 ASP A C 1
ATOM 698 O O . ASP A 1 89 ? 10.881 5.983 -2.999 1.00 95.69 89 ASP A O 1
ATOM 702 N N . ALA A 1 90 ? 10.299 4.730 -1.225 1.00 98.12 90 ALA A N 1
ATOM 703 C CA . ALA A 1 90 ? 9.010 5.374 -0.994 1.00 98.12 90 ALA A CA 1
ATOM 704 C C . ALA A 1 90 ? 9.156 6.880 -0.736 1.00 98.12 90 ALA A C 1
ATOM 706 O O . ALA A 1 90 ? 8.471 7.667 -1.386 1.00 98.12 90 ALA A O 1
ATOM 707 N N . LYS A 1 91 ? 10.084 7.299 0.140 1.00 98.44 91 LYS A N 1
ATOM 708 C CA . LYS A 1 91 ? 10.356 8.731 0.390 1.00 98.44 91 LYS A CA 1
ATOM 709 C C . LYS A 1 91 ? 10.734 9.457 -0.894 1.00 98.44 91 LYS A C 1
ATOM 711 O O . LYS A 1 91 ? 10.104 10.442 -1.264 1.00 98.44 91 LYS A O 1
ATOM 716 N N . ARG A 1 92 ? 11.731 8.926 -1.604 1.00 97.75 92 ARG A N 1
ATOM 717 C CA . ARG A 1 92 ? 12.256 9.527 -2.830 1.00 97.75 92 ARG A CA 1
ATOM 718 C C . ARG A 1 92 ? 11.185 9.647 -3.912 1.00 97.75 92 ARG A C 1
ATOM 720 O O . ARG A 1 92 ? 11.090 10.683 -4.562 1.00 97.75 92 ARG A O 1
ATOM 727 N N . ILE A 1 93 ? 10.392 8.598 -4.121 1.00 96.94 93 ILE A N 1
ATOM 728 C CA . ILE A 1 93 ? 9.330 8.602 -5.130 1.00 96.94 93 ILE A CA 1
ATOM 729 C C . ILE A 1 93 ? 8.229 9.583 -4.750 1.00 96.94 93 ILE A C 1
ATOM 731 O O . ILE A 1 93 ? 7.803 10.349 -5.613 1.00 96.94 93 ILE A O 1
ATOM 735 N N . LEU A 1 94 ? 7.805 9.608 -3.483 1.00 97.88 94 LEU A N 1
ATOM 736 C CA . LEU A 1 94 ? 6.817 10.572 -3.008 1.00 97.88 94 LEU A CA 1
ATOM 737 C C . LEU A 1 94 ? 7.290 12.014 -3.180 1.00 97.88 94 LEU A C 1
ATOM 739 O O . LEU A 1 94 ? 6.500 12.832 -3.649 1.00 97.88 94 LEU A O 1
ATOM 743 N N . ASP A 1 95 ? 8.548 12.319 -2.857 1.00 97.69 95 ASP A N 1
ATOM 744 C CA . ASP A 1 95 ? 9.134 13.645 -3.081 1.00 97.69 95 ASP A CA 1
ATOM 745 C C . ASP A 1 95 ? 9.073 14.019 -4.566 1.00 97.69 95 ASP A C 1
ATOM 747 O O . ASP A 1 95 ? 8.619 15.106 -4.926 1.00 97.69 95 ASP A O 1
ATOM 751 N N . MET A 1 96 ? 9.461 13.087 -5.443 1.00 97.50 96 MET A N 1
ATOM 752 C CA . MET A 1 96 ? 9.440 13.303 -6.886 1.00 97.50 96 MET A CA 1
ATOM 753 C C . MET A 1 96 ? 8.027 13.548 -7.414 1.00 97.50 96 MET A C 1
ATOM 755 O O . MET A 1 96 ? 7.835 14.514 -8.143 1.00 97.50 96 MET A O 1
ATOM 759 N N . VAL A 1 97 ? 7.031 12.715 -7.088 1.00 97.12 97 VAL A N 1
ATOM 760 C CA . VAL A 1 97 ? 5.674 12.856 -7.658 1.00 97.12 97 VAL A CA 1
ATOM 761 C C . VAL A 1 97 ? 4.866 13.995 -7.050 1.00 97.12 97 VAL A C 1
ATOM 763 O O . VAL A 1 97 ? 3.991 14.536 -7.722 1.00 97.12 97 VAL A O 1
ATOM 766 N N . ASN A 1 98 ? 5.153 14.379 -5.805 1.00 97.75 98 ASN A N 1
ATOM 767 C CA . ASN A 1 98 ? 4.487 15.506 -5.153 1.00 97.75 98 ASN A CA 1
ATOM 768 C C . ASN A 1 98 ? 5.103 16.862 -5.514 1.00 97.75 98 ASN A C 1
ATOM 770 O O . ASN A 1 98 ? 4.543 17.902 -5.171 1.00 97.75 98 ASN A O 1
ATOM 774 N N . GLU A 1 99 ? 6.216 16.880 -6.246 1.00 93.69 99 GLU A N 1
ATOM 775 C CA . GLU A 1 99 ? 6.719 18.093 -6.875 1.00 93.69 99 GLU A CA 1
ATOM 776 C C . GLU A 1 99 ? 5.769 18.523 -8.010 1.00 93.69 99 GLU A C 1
ATOM 778 O O . GLU A 1 99 ? 5.845 18.035 -9.144 1.00 93.69 99 GLU A O 1
ATOM 783 N N . GLY A 1 100 ? 4.843 19.436 -7.702 1.00 85.12 100 GLY A N 1
ATOM 784 C CA . GLY A 1 100 ? 3.876 19.962 -8.662 1.00 85.12 100 GLY A CA 1
ATOM 785 C C . GLY A 1 100 ? 2.605 20.514 -8.015 1.00 85.12 100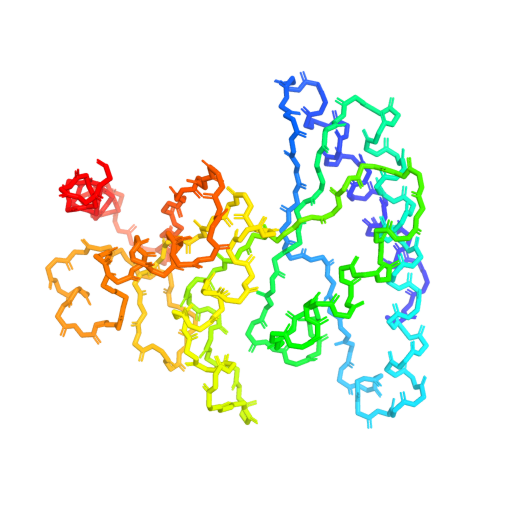 GLY A C 1
ATOM 786 O O . GLY A 1 100 ? 2.564 20.817 -6.827 1.00 85.12 100 GLY A O 1
ATOM 787 N N . GLY A 1 101 ? 1.559 20.679 -8.832 1.00 86.31 101 GLY A N 1
ATOM 788 C CA . GLY A 1 101 ? 0.291 21.297 -8.427 1.00 86.31 101 GLY A CA 1
ATOM 789 C C . GLY A 1 101 ? -0.917 20.357 -8.348 1.00 86.31 101 GLY A C 1
ATOM 790 O O . GLY A 1 101 ? -2.031 20.864 -8.188 1.00 86.31 101 GLY A O 1
ATOM 791 N N . GLY A 1 102 ? -0.735 19.041 -8.508 1.00 97.44 102 GLY A N 1
ATOM 792 C CA . GLY A 1 102 ? -1.804 18.035 -8.423 1.00 97.44 102 GLY A CA 1
ATOM 793 C C . GLY A 1 102 ? -2.315 17.802 -6.996 1.00 97.44 102 GLY A C 1
ATOM 794 O O . GLY A 1 102 ? -1.967 18.544 -6.075 1.00 97.44 102 GLY A O 1
ATOM 795 N N . VAL A 1 103 ? -3.166 16.790 -6.804 1.00 98.44 103 VAL A N 1
ATOM 796 C CA . VAL A 1 103 ? -3.458 16.293 -5.447 1.00 98.44 103 VAL A CA 1
ATOM 797 C C . VAL A 1 103 ? -2.217 15.632 -4.843 1.00 98.44 103 VAL A C 1
ATOM 799 O O . VAL A 1 103 ? -1.406 15.083 -5.594 1.00 98.44 103 VAL A O 1
ATOM 802 N N . PRO A 1 104 ? -2.051 15.641 -3.509 1.00 98.12 104 PRO A N 1
ATOM 803 C CA . PRO A 1 104 ? -1.003 14.863 -2.870 1.00 98.12 104 PRO A CA 1
ATOM 804 C C . PRO A 1 104 ? -1.139 13.370 -3.197 1.00 98.12 104 PRO A C 1
ATOM 806 O O . PRO A 1 104 ? -2.209 12.776 -3.049 1.00 98.12 104 PRO A O 1
ATOM 809 N N . VAL A 1 105 ? -0.021 12.763 -3.581 1.00 98.50 105 VAL A N 1
ATOM 810 C CA . VAL A 1 105 ? 0.161 11.314 -3.601 1.00 98.50 105 VAL A CA 1
ATOM 811 C C . VAL A 1 105 ? 0.611 10.882 -2.207 1.00 98.50 105 VAL A C 1
ATOM 813 O O . VAL A 1 105 ? 1.525 11.476 -1.617 1.00 98.50 105 VAL A O 1
ATOM 816 N N . ARG A 1 106 ? -0.064 9.878 -1.660 1.00 98.31 106 ARG A N 1
ATOM 817 C CA . ARG A 1 106 ? 0.153 9.307 -0.328 1.00 98.31 106 ARG A CA 1
ATOM 818 C C . ARG A 1 106 ? 0.273 7.791 -0.430 1.00 98.31 106 ARG A C 1
ATOM 820 O O . ARG A 1 106 ? -0.057 7.224 -1.466 1.00 98.31 106 ARG A O 1
ATOM 827 N N . LEU A 1 107 ? 0.759 7.141 0.622 1.00 98.62 107 LEU A N 1
ATOM 828 C CA . LEU A 1 107 ? 0.891 5.686 0.624 1.00 98.62 107 LEU A CA 1
ATOM 829 C C . LEU A 1 107 ? -0.407 4.994 1.044 1.00 98.62 107 LEU A C 1
ATOM 831 O O . LEU A 1 107 ? -1.217 5.550 1.786 1.00 98.62 107 LEU A O 1
ATOM 835 N N . ALA A 1 108 ? -0.560 3.761 0.578 1.00 98.50 108 ALA A N 1
ATOM 836 C CA . ALA A 1 108 ? -1.373 2.742 1.226 1.00 98.50 108 ALA A CA 1
ATOM 837 C C . ALA A 1 108 ? -0.412 1.621 1.642 1.00 98.50 108 ALA A C 1
ATOM 839 O O . ALA A 1 108 ? -0.035 0.797 0.819 1.00 98.50 108 ALA A O 1
ATOM 840 N N . ILE A 1 109 ? 0.117 1.677 2.867 1.00 98.75 109 ILE A N 1
ATOM 841 C CA . ILE A 1 109 ? 1.088 0.680 3.343 1.00 98.75 109 ILE A CA 1
ATOM 842 C C . ILE A 1 109 ? 0.351 -0.620 3.662 1.00 98.75 109 ILE A C 1
ATOM 844 O O . ILE A 1 109 ? -0.520 -0.618 4.526 1.00 98.75 109 ILE A O 1
ATOM 848 N N . ASP A 1 110 ? 0.754 -1.727 3.045 1.00 98.75 110 ASP A N 1
ATOM 849 C CA . ASP A 1 110 ? 0.364 -3.074 3.465 1.00 98.75 110 ASP A CA 1
ATOM 850 C C . ASP A 1 110 ? 1.451 -3.684 4.370 1.00 98.75 110 ASP A C 1
ATOM 852 O O . ASP A 1 110 ? 2.647 -3.657 4.054 1.00 98.75 110 ASP A O 1
ATOM 856 N N . LEU A 1 111 ? 1.026 -4.217 5.519 1.00 98.62 111 LEU A N 1
ATOM 857 C CA . LEU A 1 111 ? 1.879 -4.862 6.522 1.00 98.62 111 LEU A CA 1
ATOM 858 C C . LEU A 1 111 ? 2.373 -6.267 6.124 1.00 98.62 111 LEU A C 1
ATOM 860 O O . LEU A 1 111 ? 3.263 -6.820 6.775 1.00 98.62 111 LEU A O 1
ATOM 864 N N . GLY A 1 112 ? 1.806 -6.860 5.075 1.00 98.31 112 GLY A N 1
ATOM 865 C CA . GLY A 1 112 ? 2.250 -8.100 4.447 1.00 98.31 112 GLY A CA 1
ATOM 866 C C . GLY A 1 112 ? 3.415 -7.926 3.480 1.00 98.31 112 GLY A C 1
ATOM 867 O O . GLY A 1 112 ? 4.143 -8.885 3.219 1.00 98.31 112 GLY A O 1
ATOM 868 N N . HIS A 1 113 ? 3.644 -6.708 2.980 1.00 98.62 113 HIS A N 1
ATOM 869 C CA . HIS A 1 113 ? 4.570 -6.470 1.871 1.00 98.62 113 HIS A CA 1
ATOM 870 C C . HIS A 1 113 ? 6.051 -6.427 2.278 1.00 98.62 113 HIS A C 1
ATOM 872 O O . HIS A 1 113 ? 6.943 -6.433 1.426 1.00 98.62 113 HIS A O 1
ATOM 878 N N . GLN A 1 114 ? 6.372 -6.456 3.572 1.00 97.69 114 GLN A N 1
ATOM 879 C CA . GLN A 1 114 ? 7.755 -6.452 4.069 1.00 97.69 114 GLN A CA 1
ATOM 880 C C . GLN A 1 114 ? 8.434 -7.834 3.987 1.00 97.69 114 GLN A C 1
ATOM 882 O O . GLN A 1 114 ? 9.213 -8.225 4.853 1.00 97.69 114 GLN A O 1
ATOM 887 N N . CYS A 1 115 ? 8.174 -8.568 2.902 1.00 97.38 115 CYS A N 1
ATOM 888 C CA . CYS A 1 115 ? 8.730 -9.886 2.594 1.00 97.38 115 CYS A CA 1
ATOM 889 C C . CYS A 1 115 ? 9.578 -9.901 1.303 1.00 97.38 115 CYS A C 1
ATOM 891 O O . CYS A 1 115 ? 9.834 -10.966 0.733 1.00 97.38 115 CYS A O 1
ATOM 893 N N . THR A 1 116 ? 9.997 -8.732 0.804 1.00 96.31 116 THR A N 1
ATOM 894 C CA . THR A 1 116 ? 10.772 -8.606 -0.439 1.00 96.31 116 THR A CA 1
ATOM 895 C C . THR A 1 116 ? 12.071 -9.417 -0.393 1.00 96.31 116 THR A C 1
ATOM 897 O O . THR A 1 116 ? 12.904 -9.274 0.504 1.00 96.31 116 THR A O 1
ATOM 900 N N . ILE A 1 117 ? 12.299 -10.247 -1.414 1.00 94.31 117 ILE A N 1
ATOM 901 C CA . ILE A 1 117 ? 13.511 -11.073 -1.515 1.00 94.31 117 ILE A CA 1
ATOM 902 C C . ILE A 1 117 ? 14.764 -10.183 -1.602 1.00 94.31 117 ILE A C 1
ATOM 904 O O . ILE A 1 117 ? 14.809 -9.229 -2.378 1.00 94.31 117 ILE A O 1
ATOM 908 N N . ASN A 1 118 ? 15.817 -10.557 -0.865 1.00 92.81 118 ASN A N 1
ATOM 909 C CA . ASN A 1 118 ? 17.095 -9.832 -0.756 1.00 92.81 118 ASN A CA 1
ATOM 910 C C . ASN A 1 118 ? 16.988 -8.424 -0.140 1.00 92.81 118 ASN A C 1
ATOM 912 O O . ASN A 1 118 ? 17.908 -7.620 -0.288 1.00 92.81 118 ASN A O 1
ATOM 916 N N . VAL A 1 119 ? 15.897 -8.139 0.567 1.00 95.31 119 VAL A N 1
ATOM 917 C CA . VAL A 1 119 ? 15.721 -6.943 1.395 1.00 95.31 119 VAL A CA 1
ATOM 918 C C . VAL A 1 119 ? 15.730 -7.372 2.863 1.00 95.31 119 VAL A C 1
ATOM 920 O O . VAL A 1 119 ? 15.318 -8.480 3.199 1.00 95.31 119 VAL A O 1
ATOM 923 N N . SER A 1 120 ? 16.300 -6.550 3.743 1.00 95.31 120 SER A N 1
ATOM 924 C CA . SER A 1 120 ? 16.493 -6.897 5.156 1.00 95.31 120 SER A CA 1
ATOM 925 C C . SER A 1 120 ? 16.540 -5.648 6.034 1.00 95.31 120 SER A C 1
ATOM 927 O O . SER A 1 120 ? 16.511 -4.524 5.533 1.00 95.31 120 SER A O 1
ATOM 929 N N . GLY A 1 121 ? 16.636 -5.837 7.351 1.00 97.12 121 GLY A N 1
ATOM 930 C CA . GLY A 1 121 ? 16.654 -4.730 8.303 1.00 97.12 121 GLY A CA 1
ATOM 931 C C . GLY A 1 121 ? 15.306 -4.017 8.340 1.00 97.12 121 GLY A C 1
ATOM 932 O O . GLY A 1 121 ? 14.267 -4.671 8.309 1.00 97.12 121 GLY A O 1
ATOM 933 N N . LYS A 1 122 ? 15.326 -2.681 8.395 1.00 97.69 122 LYS A N 1
ATOM 934 C CA . LYS A 1 122 ? 14.109 -1.868 8.536 1.00 97.69 122 LYS A CA 1
ATOM 935 C C . LYS A 1 122 ? 13.098 -2.065 7.404 1.00 97.69 122 LYS A C 1
ATOM 937 O O . LYS A 1 122 ? 11.901 -2.008 7.640 1.00 97.69 122 LYS A O 1
ATOM 942 N N . ASP A 1 123 ? 13.574 -2.342 6.194 1.00 98.06 123 ASP A N 1
ATOM 943 C CA . ASP A 1 123 ? 12.701 -2.522 5.035 1.00 98.06 123 ASP A CA 1
ATOM 944 C C . ASP A 1 123 ? 11.929 -3.853 5.086 1.00 98.06 123 ASP A C 1
ATOM 946 O O . ASP A 1 123 ? 10.897 -3.972 4.434 1.00 98.06 123 ASP A O 1
ATOM 950 N N . ALA A 1 124 ? 12.401 -4.823 5.878 1.00 97.56 124 ALA A N 1
ATOM 951 C CA . ALA A 1 124 ? 11.738 -6.105 6.135 1.00 97.56 124 ALA A CA 1
ATOM 952 C C . ALA A 1 124 ? 10.964 -6.123 7.473 1.00 97.56 124 ALA A C 1
ATOM 954 O O . ALA A 1 124 ? 10.559 -7.185 7.941 1.00 97.56 124 ALA A O 1
ATOM 955 N N . ASP A 1 125 ? 10.789 -4.962 8.114 1.00 98.44 125 ASP A N 1
ATOM 956 C CA . ASP A 1 125 ? 10.035 -4.812 9.358 1.00 98.44 125 ASP A CA 1
ATOM 957 C C . ASP A 1 125 ? 8.795 -3.923 9.132 1.00 98.44 125 ASP A C 1
ATOM 959 O O . ASP A 1 125 ? 8.956 -2.708 8.963 1.00 98.44 125 ASP A O 1
ATOM 963 N N . PRO A 1 126 ? 7.561 -4.467 9.173 1.00 98.50 126 PRO A N 1
ATOM 964 C CA . PRO A 1 126 ? 6.339 -3.689 8.939 1.00 98.50 126 PRO A CA 1
ATOM 965 C C . PRO A 1 126 ? 6.197 -2.507 9.911 1.00 98.50 126 PRO A C 1
ATOM 967 O O . PRO A 1 126 ? 5.737 -1.430 9.534 1.00 98.50 126 PRO A O 1
ATOM 970 N N . TYR A 1 127 ? 6.671 -2.645 11.152 1.00 98.81 127 TYR A N 1
ATOM 971 C CA . TYR A 1 127 ? 6.571 -1.567 12.139 1.00 98.81 127 TYR A CA 1
ATOM 972 C C . TYR A 1 127 ? 7.533 -0.412 11.850 1.00 98.81 127 TYR A C 1
ATOM 974 O O . TYR A 1 127 ? 7.250 0.733 12.199 1.00 98.81 127 TYR A O 1
ATOM 982 N N . SER A 1 128 ? 8.676 -0.684 11.216 1.00 98.75 128 SER A N 1
ATOM 983 C CA . SER A 1 128 ? 9.611 0.366 10.807 1.00 98.75 128 SER A CA 1
ATOM 984 C C . SER A 1 128 ? 9.044 1.206 9.666 1.00 98.75 128 SER A C 1
ATOM 986 O O . SER A 1 128 ? 9.214 2.424 9.678 1.00 98.75 128 SER A O 1
ATOM 988 N N . TRP A 1 129 ? 8.299 0.591 8.744 1.00 98.75 129 TRP A N 1
ATOM 989 C CA . TRP A 1 129 ? 7.548 1.320 7.720 1.00 98.75 129 TRP A CA 1
ATOM 990 C C . TRP A 1 129 ? 6.513 2.257 8.337 1.00 98.75 129 TRP A C 1
ATOM 992 O O . TRP A 1 129 ? 6.492 3.436 7.996 1.00 98.75 129 TRP A O 1
ATOM 1002 N N . LEU A 1 130 ? 5.711 1.772 9.289 1.00 98.81 130 LEU A N 1
ATOM 1003 C CA . LEU A 1 130 ? 4.730 2.608 9.983 1.00 98.81 130 LEU A CA 1
ATOM 1004 C C . LEU A 1 130 ? 5.394 3.772 10.725 1.00 98.81 130 LEU A C 1
ATOM 1006 O O . LEU A 1 130 ? 4.990 4.912 10.530 1.00 98.81 130 LEU A O 1
ATOM 1010 N N . ARG A 1 131 ? 6.465 3.528 11.489 1.00 98.81 131 ARG A N 1
ATOM 1011 C CA . ARG A 1 131 ? 7.175 4.601 12.209 1.00 98.81 131 ARG A CA 1
ATOM 1012 C C . ARG A 1 131 ? 7.751 5.668 11.279 1.00 98.81 131 ARG A C 1
ATOM 1014 O O . ARG A 1 131 ? 7.704 6.850 11.607 1.00 98.81 131 ARG A O 1
ATOM 1021 N N . GLU A 1 132 ? 8.319 5.273 10.139 1.00 98.69 132 GLU A N 1
ATOM 1022 C CA . GLU A 1 132 ? 8.972 6.220 9.226 1.00 98.69 132 GLU A CA 1
ATOM 1023 C C . GLU A 1 132 ? 8.012 6.898 8.240 1.00 98.69 132 GLU A C 1
ATOM 1025 O O . GLU A 1 132 ? 8.284 8.020 7.810 1.00 98.69 132 GLU A O 1
ATOM 1030 N N . LEU A 1 133 ? 6.920 6.231 7.856 1.00 98.62 133 LEU A N 1
ATOM 1031 C CA . LEU A 1 133 ? 6.057 6.640 6.743 1.00 98.62 133 LEU A CA 1
ATOM 1032 C C . LEU A 1 133 ? 4.565 6.702 7.093 1.00 98.62 133 LEU A C 1
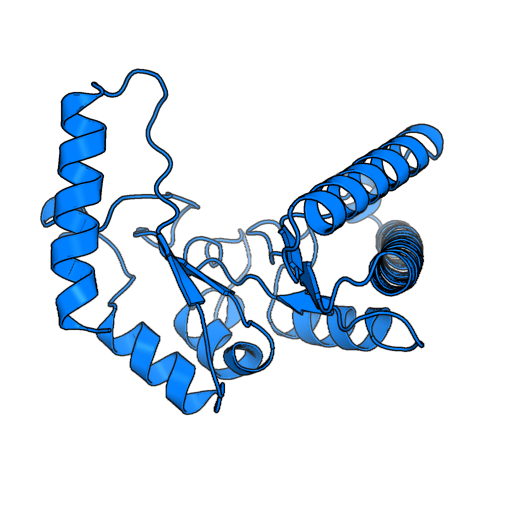ATOM 1034 O O . LEU A 1 133 ? 3.778 7.127 6.250 1.00 98.62 133 LEU A O 1
ATOM 1038 N N . GLY A 1 134 ? 4.158 6.340 8.311 1.00 98.25 134 GLY A N 1
ATOM 1039 C CA . GLY A 1 134 ? 2.754 6.312 8.738 1.00 98.25 134 GLY A CA 1
ATOM 1040 C C . GLY A 1 134 ? 2.044 7.656 8.565 1.00 98.25 134 GLY A C 1
ATOM 1041 O O . GLY A 1 134 ? 0.950 7.706 8.014 1.00 98.25 134 GLY A O 1
ATOM 1042 N N . ALA A 1 135 ? 2.705 8.777 8.874 1.00 98.06 135 ALA A N 1
ATOM 1043 C CA . ALA A 1 135 ? 2.155 10.117 8.629 1.00 98.06 135 ALA A CA 1
ATOM 1044 C C . ALA A 1 135 ? 1.936 10.458 7.139 1.00 98.06 135 ALA A C 1
ATOM 1046 O O . ALA A 1 135 ? 1.233 11.417 6.815 1.00 98.06 135 ALA A O 1
ATOM 1047 N N . LEU A 1 136 ? 2.534 9.691 6.223 1.00 98.12 136 LEU A N 1
ATOM 1048 C CA . LEU A 1 136 ? 2.347 9.800 4.774 1.00 98.12 136 LEU A CA 1
ATOM 1049 C C . LEU A 1 136 ? 1.386 8.734 4.225 1.00 98.12 136 LEU A C 1
ATOM 1051 O O . LEU A 1 136 ? 1.137 8.725 3.018 1.00 98.12 136 LEU A O 1
ATOM 1055 N N . SER A 1 137 ? 0.843 7.869 5.086 1.00 98.31 137 SER A N 1
ATOM 1056 C CA . SER A 1 137 ? -0.027 6.748 4.737 1.00 98.31 137 SER A CA 1
ATOM 1057 C C . SER A 1 137 ? -1.393 6.903 5.416 1.00 98.31 137 SER A C 1
ATOM 1059 O O . SER A 1 137 ? -1.596 6.391 6.514 1.00 98.31 137 SER A O 1
ATOM 1061 N N . PRO A 1 138 ? -2.361 7.610 4.802 1.00 97.69 138 PRO A N 1
ATOM 1062 C CA . PRO A 1 138 ? -3.706 7.737 5.363 1.00 97.69 138 PRO A CA 1
ATOM 1063 C C . PRO A 1 138 ? -4.432 6.390 5.443 1.00 97.69 138 PRO A C 1
ATOM 1065 O O . PRO A 1 138 ? -5.401 6.273 6.183 1.00 97.69 138 PRO A O 1
ATOM 1068 N N . VAL A 1 139 ? -3.982 5.386 4.690 1.00 98.06 139 VAL A N 1
ATOM 1069 C CA . VAL A 1 139 ? -4.520 4.027 4.698 1.00 98.06 139 VAL A CA 1
ATOM 1070 C C . VAL A 1 139 ? -3.401 3.057 5.055 1.00 98.06 139 VAL A C 1
ATOM 1072 O O . VAL A 1 139 ? -2.278 3.205 4.570 1.00 98.06 139 VAL A O 1
ATOM 1075 N N . VAL A 1 140 ? -3.707 2.069 5.890 1.00 98.62 140 VAL A N 1
ATOM 1076 C CA . VAL A 1 140 ? -2.849 0.908 6.137 1.00 98.62 140 VAL A CA 1
ATOM 1077 C C . VAL A 1 140 ? -3.679 -0.347 5.905 1.00 98.62 140 VAL A C 1
ATOM 1079 O O . VAL A 1 140 ? -4.725 -0.522 6.536 1.00 98.62 140 VAL A O 1
ATOM 1082 N N . HIS A 1 141 ? -3.225 -1.209 5.000 1.00 98.81 141 HIS A N 1
ATOM 1083 C CA . HIS A 1 141 ? -3.824 -2.518 4.792 1.00 98.81 141 HIS A CA 1
ATOM 1084 C C . HIS A 1 141 ? -3.345 -3.476 5.883 1.00 98.81 141 HIS A C 1
ATOM 1086 O O . HIS A 1 141 ? -2.154 -3.658 6.146 1.00 98.81 141 HIS A O 1
ATOM 1092 N N . MET A 1 142 ? -4.322 -4.052 6.568 1.00 98.56 142 MET A N 1
ATOM 1093 C CA . MET A 1 142 ? -4.164 -4.983 7.664 1.00 98.56 142 MET A CA 1
ATOM 1094 C C . MET A 1 142 ? -4.378 -6.389 7.126 1.00 98.56 142 MET A C 1
ATOM 1096 O O . MET A 1 142 ? -5.493 -6.766 6.771 1.00 98.56 142 MET A O 1
ATOM 1100 N N . GLN A 1 143 ? -3.331 -7.192 7.180 1.00 98.69 143 GLN A N 1
ATOM 1101 C CA . GLN A 1 143 ? -3.384 -8.636 7.006 1.00 98.69 143 GLN A CA 1
ATOM 1102 C C . GLN A 1 143 ? -2.507 -9.293 8.064 1.00 98.69 143 GLN A C 1
ATOM 1104 O O . GLN A 1 143 ? -1.581 -8.675 8.594 1.00 98.69 143 GLN A O 1
ATOM 1109 N N . GLN A 1 144 ? -2.776 -10.556 8.372 1.00 98.69 144 GLN A N 1
ATOM 1110 C CA . GLN A 1 144 ? -1.822 -11.373 9.100 1.00 98.69 144 GLN A CA 1
ATOM 1111 C C . GLN A 1 144 ? -0.849 -12.034 8.114 1.00 98.69 144 GLN A C 1
ATOM 1113 O O . GLN A 1 144 ? -1.226 -12.447 7.019 1.00 98.69 144 GLN A O 1
ATOM 1118 N N . THR A 1 145 ? 0.414 -12.167 8.510 1.00 98.62 145 THR A N 1
ATOM 1119 C CA . THR A 1 145 ? 1.465 -12.780 7.685 1.00 98.62 145 THR A CA 1
ATOM 1120 C C . THR A 1 145 ? 2.533 -13.427 8.560 1.00 98.62 145 THR A C 1
ATOM 1122 O O . THR A 1 145 ? 2.726 -13.031 9.705 1.00 98.62 145 THR A O 1
ATOM 1125 N N . ASP A 1 146 ? 3.261 -14.409 8.027 1.00 97.94 146 ASP A N 1
ATOM 1126 C CA . ASP A 1 146 ? 4.476 -14.961 8.642 1.00 97.94 146 ASP A CA 1
ATOM 1127 C C . ASP A 1 146 ? 5.743 -14.137 8.328 1.00 97.94 146 ASP A C 1
ATOM 1129 O O . ASP A 1 146 ? 6.842 -14.525 8.736 1.00 97.94 146 ASP A O 1
ATOM 1133 N N . GLY A 1 147 ? 5.610 -13.041 7.570 1.00 97.00 147 GLY A N 1
ATOM 1134 C CA . GLY A 1 147 ? 6.713 -12.198 7.099 1.00 97.00 147 GLY A CA 1
ATOM 1135 C C . GLY A 1 147 ? 7.576 -12.844 6.010 1.00 97.00 147 GLY A C 1
ATOM 1136 O O . GLY A 1 147 ? 8.603 -12.293 5.622 1.00 97.00 147 GLY A O 1
ATOM 1137 N N . LYS A 1 148 ? 7.200 -14.031 5.518 1.00 95.75 148 LYS A N 1
ATOM 1138 C CA . LYS A 1 148 ? 7.948 -14.776 4.485 1.00 95.75 148 LYS A CA 1
ATOM 1139 C C . LYS A 1 148 ? 7.284 -14.717 3.118 1.00 95.75 148 LYS A C 1
ATOM 1141 O O . LYS A 1 148 ? 7.846 -15.205 2.140 1.00 95.75 148 LYS A O 1
ATOM 1146 N N . GLY A 1 149 ? 6.087 -14.161 3.066 1.00 96.94 149 GLY A N 1
ATOM 1147 C CA . GLY A 1 149 ? 5.349 -13.903 1.854 1.00 96.94 149 GLY A CA 1
ATOM 1148 C C . GLY A 1 149 ? 4.219 -12.936 2.143 1.00 96.94 149 GLY A C 1
ATOM 1149 O O . GLY A 1 149 ? 3.870 -12.690 3.297 1.00 96.94 149 GLY A O 1
ATOM 1150 N N . ASP A 1 150 ? 3.646 -12.443 1.066 1.00 97.88 150 ASP A N 1
ATOM 1151 C CA . ASP A 1 150 ? 2.421 -11.675 1.088 1.00 97.88 150 ASP A CA 1
ATOM 1152 C C . ASP A 1 150 ? 1.247 -12.655 1.227 1.00 97.88 150 ASP A C 1
ATOM 1154 O O . ASP A 1 150 ? 1.044 -13.522 0.370 1.00 97.88 150 ASP A O 1
ATOM 1158 N N . ARG A 1 151 ? 0.611 -12.680 2.404 1.00 98.12 151 ARG A N 1
ATOM 1159 C CA . ARG A 1 151 ? -0.247 -13.805 2.822 1.00 98.12 151 ARG A CA 1
ATOM 1160 C C . ARG A 1 151 ? -1.727 -13.491 2.764 1.00 98.12 151 ARG A C 1
ATOM 1162 O O . ARG A 1 151 ? -2.511 -14.423 2.596 1.00 98.12 151 ARG A O 1
ATOM 1169 N N . HIS A 1 152 ? -2.080 -12.233 2.989 1.00 98.56 152 HIS A N 1
ATOM 1170 C CA . HIS A 1 152 ? -3.438 -11.749 3.175 1.00 98.56 152 HIS A CA 1
ATOM 1171 C C . HIS A 1 152 ? -4.256 -12.614 4.141 1.00 98.56 152 HIS A C 1
ATOM 1173 O O . HIS A 1 152 ? -5.436 -12.867 3.905 1.00 98.56 152 HIS A O 1
ATOM 1179 N N . TRP A 1 153 ? -3.643 -13.142 5.210 1.00 98.75 153 TRP A N 1
ATOM 1180 C CA . TRP A 1 153 ? -4.372 -14.000 6.144 1.00 98.75 153 TRP A CA 1
ATOM 1181 C C . TRP A 1 153 ? -5.310 -13.179 7.036 1.00 98.75 153 TRP A C 1
ATOM 1183 O O . TRP A 1 153 ? -5.010 -12.028 7.365 1.00 98.75 153 TRP A O 1
ATOM 1193 N N . PRO A 1 154 ? -6.422 -13.776 7.498 1.00 98.69 154 PRO A N 1
ATOM 1194 C CA . PRO A 1 154 ? -7.305 -13.134 8.461 1.00 98.69 154 PRO A CA 1
ATOM 1195 C C . PRO A 1 154 ? -6.676 -13.109 9.866 1.00 98.69 154 PRO A C 1
ATOM 1197 O O . PRO A 1 154 ? -5.799 -13.914 10.187 1.00 98.69 154 PRO A O 1
ATOM 1200 N N . PHE A 1 155 ? -7.176 -12.241 10.746 1.00 98.69 155 PHE A N 1
ATOM 1201 C CA . PHE A 1 155 ? -6.768 -12.152 12.154 1.00 98.69 155 PHE A CA 1
ATOM 1202 C C . PHE A 1 155 ? -7.567 -13.115 13.046 1.00 98.69 155 PHE A C 1
ATOM 1204 O O . PHE A 1 155 ? -8.264 -12.702 13.974 1.00 98.69 155 PHE A O 1
ATOM 1211 N N . THR A 1 156 ? -7.471 -14.413 12.761 1.00 98.56 156 THR A N 1
ATOM 1212 C CA . THR A 1 156 ? -8.066 -15.475 13.593 1.00 98.56 156 THR A CA 1
ATOM 1213 C C . THR A 1 156 ? -7.075 -16.001 14.623 1.00 98.56 156 THR A C 1
ATOM 1215 O O . THR A 1 156 ? -5.864 -15.840 14.472 1.00 98.56 156 THR A O 1
ATOM 1218 N N . GLU A 1 157 ? -7.551 -16.713 15.644 1.00 98.06 157 GLU A N 1
ATOM 1219 C CA . GLU A 1 157 ? -6.704 -17.347 16.660 1.00 98.06 157 GLU A CA 1
ATOM 1220 C C . GLU A 1 157 ? -5.575 -18.184 16.032 1.00 98.06 157 GLU A C 1
ATOM 1222 O O . GLU A 1 157 ? -4.430 -18.143 16.489 1.00 98.06 157 GLU A O 1
ATOM 1227 N N . LYS A 1 158 ? -5.878 -18.916 14.953 1.00 97.88 158 LYS A N 1
ATOM 1228 C CA . LYS A 1 158 ? -4.898 -19.724 14.218 1.00 97.88 158 LYS A CA 1
ATOM 1229 C C . LYS A 1 158 ? -3.770 -18.861 13.650 1.00 97.88 158 LYS A C 1
ATOM 1231 O O . LYS A 1 158 ? -2.603 -19.184 13.865 1.00 97.88 158 LYS A O 1
ATOM 1236 N N . TYR A 1 159 ? -4.105 -17.805 12.911 1.00 98.50 159 TYR A N 1
ATOM 1237 C CA . TYR A 1 159 ? -3.112 -16.984 12.217 1.00 98.50 159 TYR A CA 1
ATOM 1238 C C . TYR A 1 159 ? -2.407 -16.007 13.158 1.00 98.50 159 TYR A C 1
ATOM 1240 O O . TYR A 1 159 ? -1.206 -15.809 13.015 1.00 98.50 159 TYR A O 1
ATOM 1248 N N . ASN A 1 160 ? -3.083 -15.507 14.193 1.00 98.38 160 ASN A N 1
ATOM 1249 C CA . ASN A 1 160 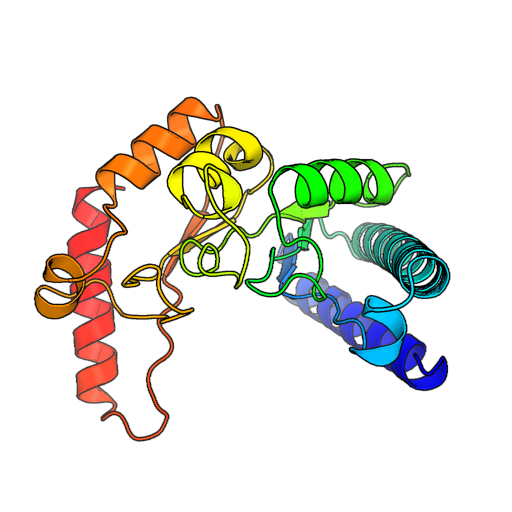? -2.479 -14.666 15.231 1.00 98.38 160 ASN A CA 1
ATOM 1250 C C . ASN A 1 160 ? -1.381 -15.402 16.022 1.00 98.38 160 ASN A C 1
ATOM 1252 O O . ASN A 1 160 ? -0.467 -14.770 16.538 1.00 98.38 160 ASN A O 1
ATOM 1256 N N . ARG A 1 161 ? -1.434 -16.741 16.109 1.00 98.25 161 ARG A N 1
ATOM 1257 C CA . ARG A 1 161 ? -0.384 -17.552 16.758 1.00 98.25 161 ARG A CA 1
ATOM 1258 C C . ARG A 1 161 ? 0.889 -17.701 15.926 1.00 98.25 161 ARG A C 1
ATOM 1260 O O . ARG A 1 161 ? 1.950 -17.921 16.504 1.00 98.25 161 ARG A O 1
ATOM 1267 N N . ILE A 1 162 ? 0.782 -17.676 14.597 1.00 98.25 162 ILE A N 1
ATOM 1268 C CA . ILE A 1 162 ? 1.917 -17.932 13.689 1.00 98.25 162 ILE A CA 1
ATOM 1269 C C . ILE A 1 162 ? 2.406 -16.684 12.964 1.00 98.25 162 ILE A C 1
ATOM 1271 O O . ILE A 1 162 ? 3.503 -16.694 12.408 1.00 98.25 162 ILE A O 1
ATOM 1275 N N . GLY A 1 163 ? 1.577 -15.649 12.927 1.00 98.44 163 GLY A N 1
ATOM 1276 C CA . GLY A 1 163 ? 1.873 -14.421 12.234 1.00 98.44 163 GLY A CA 1
ATOM 1277 C C . GLY A 1 163 ? 2.634 -13.416 13.089 1.00 98.44 163 GLY A C 1
ATOM 1278 O O . GLY A 1 163 ? 2.809 -13.590 14.297 1.00 98.44 163 GLY A O 1
ATOM 1279 N N . ILE A 1 164 ? 3.132 -12.377 12.429 1.00 98.56 164 ILE A N 1
ATOM 1280 C CA . ILE A 1 164 ? 4.024 -11.375 13.017 1.00 98.56 164 ILE A CA 1
ATOM 1281 C C . ILE A 1 164 ? 3.347 -10.024 13.260 1.00 98.56 164 ILE A C 1
ATOM 1283 O O . ILE A 1 164 ? 3.953 -9.163 13.905 1.00 98.56 164 ILE A O 1
ATOM 1287 N N . ILE A 1 165 ? 2.123 -9.828 12.759 1.00 98.75 165 ILE A N 1
ATOM 1288 C CA . ILE A 1 165 ? 1.375 -8.577 12.900 1.00 98.75 165 ILE A CA 1
ATOM 1289 C C . ILE A 1 165 ? 0.593 -8.597 14.211 1.00 98.75 165 ILE A C 1
ATOM 1291 O O . ILE A 1 165 ? -0.357 -9.359 14.385 1.00 98.75 165 ILE A O 1
ATOM 1295 N N . ASP A 1 166 ? 1.025 -7.747 15.133 1.00 98.38 166 ASP A N 1
ATOM 1296 C CA . ASP A 1 166 ? 0.434 -7.497 16.439 1.00 98.38 166 ASP A CA 1
ATOM 1297 C C . ASP A 1 166 ? -0.274 -6.135 16.377 1.00 98.38 166 ASP A C 1
ATOM 1299 O O . ASP A 1 166 ? 0.410 -5.111 16.250 1.00 98.38 166 ASP A O 1
ATOM 1303 N N . PRO A 1 167 ? -1.618 -6.091 16.463 1.00 98.25 167 PRO A N 1
ATOM 1304 C CA . PRO A 1 167 ? -2.369 -4.845 16.351 1.00 98.25 167 PRO A CA 1
ATOM 1305 C C . PRO A 1 167 ? -1.914 -3.774 17.341 1.00 98.25 167 PRO A C 1
ATOM 1307 O O . PRO A 1 167 ? -1.866 -2.602 16.985 1.00 98.25 167 PRO A O 1
ATOM 1310 N N . LYS A 1 168 ? -1.492 -4.152 18.555 1.00 98.25 168 LYS A N 1
ATOM 1311 C CA . LYS A 1 168 ? -1.014 -3.176 19.539 1.00 98.25 168 LYS A CA 1
ATOM 1312 C C . LYS A 1 168 ? 0.244 -2.459 19.048 1.00 98.25 168 LYS A C 1
ATOM 1314 O O . LYS A 1 168 ? 0.330 -1.239 19.130 1.00 98.25 168 LYS A O 1
ATOM 1319 N N . LYS A 1 169 ? 1.199 -3.209 18.492 1.00 98.56 169 LYS A N 1
ATOM 1320 C CA . LYS A 1 169 ? 2.430 -2.638 17.925 1.00 98.56 169 LYS A CA 1
ATOM 1321 C C . LYS A 1 169 ? 2.166 -1.822 16.664 1.00 98.56 169 LYS A C 1
ATOM 1323 O O . LYS A 1 169 ? 2.920 -0.896 16.384 1.00 98.56 169 LYS A O 1
ATOM 1328 N N . VAL A 1 170 ? 1.126 -2.168 15.900 1.00 98.62 170 VAL A N 1
ATOM 1329 C CA . VAL A 1 170 ? 0.675 -1.363 14.756 1.00 98.62 170 VAL A CA 1
ATOM 1330 C C . VAL A 1 170 ? 0.222 0.014 15.234 1.00 98.62 170 VAL A C 1
ATOM 1332 O O . VAL A 1 170 ? 0.723 1.010 14.718 1.00 98.62 170 VAL A O 1
ATOM 1335 N N . ILE A 1 171 ? -0.647 0.078 16.249 1.00 98.12 171 ILE A N 1
ATOM 1336 C CA . ILE A 1 171 ? -1.111 1.353 16.818 1.00 98.12 171 ILE A CA 1
ATOM 1337 C C . ILE A 1 171 ? 0.064 2.166 17.372 1.00 98.12 171 ILE A C 1
ATOM 1339 O O . ILE A 1 171 ? 0.240 3.311 16.967 1.00 98.12 171 ILE A O 1
ATOM 1343 N N . GLU A 1 172 ? 0.923 1.559 18.198 1.00 98.38 172 GLU A N 1
ATOM 1344 C CA . GLU A 1 172 ? 2.115 2.228 18.749 1.00 98.38 172 GLU A CA 1
ATOM 1345 C C . GLU A 1 172 ? 3.014 2.801 17.633 1.00 98.38 172 GLU A C 1
ATOM 1347 O O . GLU A 1 172 ? 3.451 3.948 17.697 1.00 98.38 172 GLU A O 1
ATOM 1352 N N . ALA A 1 173 ? 3.252 2.037 16.561 1.00 98.69 173 ALA A N 1
ATOM 1353 C CA . ALA A 1 173 ? 4.080 2.484 15.443 1.00 98.69 173 ALA A CA 1
ATOM 1354 C C . ALA A 1 173 ? 3.438 3.622 14.625 1.00 98.69 173 ALA A C 1
ATOM 1356 O O . ALA A 1 173 ? 4.156 4.491 14.121 1.00 98.69 173 ALA A O 1
ATOM 1357 N N . ILE A 1 174 ? 2.108 3.634 14.488 1.00 98.44 174 ILE A N 1
ATOM 1358 C CA . ILE A 1 174 ? 1.368 4.726 13.837 1.00 98.44 174 ILE A CA 1
ATOM 1359 C C . ILE A 1 174 ? 1.433 5.994 14.694 1.00 98.44 174 ILE A C 1
ATOM 1361 O O . ILE A 1 174 ? 1.723 7.068 14.160 1.00 98.44 174 ILE A O 1
ATOM 1365 N N . GLU A 1 175 ? 1.234 5.884 16.007 1.00 97.69 175 GLU A N 1
ATOM 1366 C CA . GLU A 1 175 ? 1.346 7.011 16.942 1.00 97.69 175 GLU A CA 1
ATOM 1367 C C . GLU A 1 175 ? 2.756 7.621 16.923 1.00 97.69 175 GLU A C 1
ATOM 1369 O O . GLU A 1 175 ? 2.905 8.841 16.805 1.00 97.69 175 GLU A O 1
ATOM 1374 N N . ASP A 1 176 ? 3.795 6.780 16.930 1.00 98.44 176 ASP A N 1
ATOM 1375 C CA . ASP A 1 176 ? 5.200 7.196 16.822 1.00 98.44 176 ASP A CA 1
ATOM 1376 C C . ASP A 1 176 ? 5.490 7.979 15.531 1.00 98.44 176 ASP A C 1
ATOM 1378 O O . ASP A 1 176 ? 6.308 8.908 15.523 1.00 98.44 176 ASP A O 1
ATOM 1382 N N . SER A 1 177 ? 4.796 7.641 14.439 1.00 98.12 177 SER A N 1
ATOM 1383 C CA . SER A 1 177 ? 4.906 8.344 13.156 1.00 98.12 177 SER A CA 1
ATOM 1384 C C . SER A 1 177 ? 4.288 9.746 13.180 1.00 98.12 177 SER A C 1
ATOM 1386 O O . SER A 1 177 ? 4.570 10.559 12.297 1.00 98.12 177 SER A O 1
ATOM 1388 N N . LYS A 1 178 ? 3.477 10.054 14.205 1.00 97.81 178 LYS A N 1
ATOM 1389 C CA . LYS A 1 178 ? 2.689 11.289 14.357 1.00 97.81 178 LYS A CA 1
ATOM 1390 C C . LYS A 1 178 ? 1.623 11.464 13.273 1.00 97.81 178 LYS A C 1
ATOM 1392 O O . LYS A 1 178 ? 1.279 12.597 12.925 1.00 97.81 178 LYS A O 1
ATOM 1397 N N . ALA A 1 179 ? 1.108 10.360 12.733 1.00 96.62 179 ALA A N 1
ATOM 1398 C CA . ALA A 1 179 ? -0.061 10.391 11.865 1.00 96.62 179 ALA A CA 1
ATOM 1399 C C . ALA A 1 179 ? -1.254 10.997 12.622 1.00 96.62 179 ALA A C 1
ATOM 1401 O O . ALA A 1 179 ? -1.496 10.668 13.781 1.00 96.62 179 ALA A O 1
ATOM 1402 N N . SER A 1 180 ? -1.992 11.906 11.982 1.00 93.81 180 SER A N 1
ATOM 1403 C CA . SER A 1 180 ? -3.173 12.524 12.600 1.00 93.81 180 SER A CA 1
ATOM 1404 C C . SER A 1 180 ? -4.408 11.629 12.531 1.00 93.81 180 SER A C 1
ATOM 1406 O O . SER A 1 180 ? -5.244 11.664 13.425 1.00 93.81 180 SER A O 1
ATOM 1408 N N . GLU A 1 181 ? -4.537 10.875 11.442 1.00 95.31 181 GLU A N 1
ATOM 1409 C CA . GLU A 1 181 ? -5.619 9.933 11.181 1.00 95.31 181 GLU A CA 1
ATOM 1410 C C . GLU A 1 181 ? -5.083 8.854 10.234 1.00 95.31 181 GLU A C 1
ATOM 1412 O O . GLU A 1 181 ? -4.333 9.154 9.299 1.00 95.31 181 GLU A O 1
ATOM 1417 N N . THR A 1 182 ? -5.454 7.601 10.482 1.00 97.19 182 THR A N 1
ATOM 1418 C CA . THR A 1 182 ? -5.102 6.468 9.626 1.00 97.19 182 THR A CA 1
ATOM 1419 C C . THR A 1 182 ? -6.263 5.487 9.595 1.00 97.19 182 THR A C 1
ATOM 1421 O O . THR A 1 182 ? -6.736 5.038 10.638 1.00 97.19 182 THR A O 1
ATOM 1424 N N . TYR A 1 183 ? -6.716 5.137 8.395 1.00 97.12 183 TYR A N 1
ATOM 1425 C CA . TYR A 1 183 ? -7.722 4.108 8.175 1.00 97.12 183 TYR A CA 1
ATOM 1426 C C . TYR A 1 183 ? -7.037 2.745 8.114 1.00 97.12 183 TYR A C 1
ATOM 1428 O O . TYR A 1 183 ? -6.276 2.465 7.188 1.00 97.12 183 TYR A O 1
ATOM 1436 N N . LEU A 1 184 ? -7.326 1.891 9.094 1.00 98.12 184 LEU A N 1
ATOM 1437 C CA . LEU A 1 184 ? -6.907 0.492 9.082 1.00 98.12 184 LEU A CA 1
ATOM 1438 C C . LEU A 1 184 ? -7.928 -0.329 8.287 1.00 98.12 184 LEU A C 1
ATO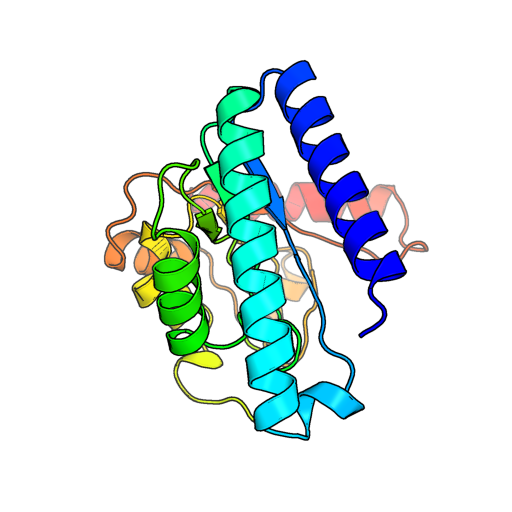M 1440 O O . LEU A 1 184 ? -9.070 -0.488 8.719 1.00 98.12 184 LEU A O 1
ATOM 1444 N N . MET A 1 185 ? -7.532 -0.836 7.121 1.00 97.50 185 MET A N 1
ATOM 1445 C CA . MET A 1 185 ? -8.400 -1.614 6.232 1.00 97.50 185 MET A CA 1
ATOM 1446 C C . MET A 1 185 ? -8.024 -3.090 6.291 1.00 97.50 185 MET A C 1
ATOM 1448 O O . MET A 1 185 ? -6.909 -3.446 5.943 1.00 97.50 185 MET A O 1
ATOM 1452 N N . LEU A 1 186 ? -8.937 -3.963 6.721 1.00 98.31 186 LEU A N 1
ATOM 1453 C CA . LEU A 1 186 ? -8.707 -5.410 6.674 1.00 98.31 186 LEU A CA 1
ATOM 1454 C C . LEU A 1 186 ? -8.663 -5.887 5.215 1.00 98.31 186 LEU A C 1
ATOM 1456 O O . LEU A 1 186 ? -9.696 -5.887 4.548 1.00 98.31 186 LEU A O 1
ATOM 1460 N N . GLU A 1 187 ? -7.499 -6.345 4.760 1.00 98.25 187 GLU A N 1
ATOM 1461 C CA . GLU A 1 187 ? -7.284 -6.914 3.427 1.00 98.25 187 GLU A CA 1
ATOM 1462 C C . GLU A 1 187 ? -7.043 -8.426 3.526 1.00 98.25 187 GLU A C 1
ATOM 1464 O O . GLU A 1 187 ? -5.926 -8.939 3.463 1.00 98.25 187 GLU A O 1
ATOM 1469 N N . TYR A 1 188 ? -8.138 -9.152 3.741 1.00 98.19 188 TYR A N 1
ATOM 1470 C CA . TYR A 1 188 ? -8.168 -10.613 3.721 1.00 98.19 188 TYR A CA 1
ATOM 1471 C C . TYR A 1 188 ? -8.513 -11.101 2.312 1.00 98.19 188 TYR A C 1
ATOM 1473 O O . TYR A 1 188 ? -9.575 -10.766 1.785 1.00 98.19 188 TYR A O 1
ATOM 1481 N N . ILE A 1 189 ? -7.637 -11.925 1.730 1.00 98.06 189 ILE A N 1
ATOM 1482 C CA . ILE A 1 189 ? -7.815 -12.505 0.394 1.00 98.06 189 ILE A CA 1
ATOM 1483 C C . ILE A 1 189 ? -7.832 -14.036 0.520 1.00 98.06 189 ILE A C 1
ATOM 1485 O O . ILE A 1 189 ? -6.773 -14.671 0.543 1.00 98.06 189 ILE A O 1
ATOM 1489 N N . PRO A 1 190 ? -9.019 -14.656 0.644 1.00 97.12 190 PRO A N 1
ATOM 1490 C CA . PRO A 1 190 ? -9.141 -16.108 0.640 1.00 97.12 190 PRO A CA 1
ATOM 1491 C C . PRO A 1 190 ? -8.858 -16.714 -0.744 1.00 97.12 190 PRO A C 1
ATOM 1493 O O . PRO A 1 190 ? -9.059 -16.052 -1.767 1.00 97.12 190 PRO A O 1
ATOM 1496 N N . PRO A 1 191 ? -8.462 -17.998 -0.811 1.00 96.50 191 PRO A N 1
ATOM 1497 C CA . PRO A 1 191 ? -8.570 -18.781 -2.038 1.00 96.50 191 PRO A CA 1
ATOM 1498 C C . PRO A 1 191 ? -10.012 -18.796 -2.562 1.00 96.50 191 PRO A C 1
ATOM 1500 O O . PRO A 1 191 ? -10.962 -18.807 -1.781 1.00 96.50 191 PRO A O 1
ATOM 1503 N N . PHE A 1 192 ? -10.185 -18.853 -3.884 1.00 97.19 192 PHE A N 1
ATOM 1504 C CA . PHE A 1 192 ? -11.513 -18.832 -4.515 1.00 97.19 192 PHE A CA 1
ATOM 1505 C C . PHE A 1 192 ? -12.396 -20.027 -4.134 1.00 97.19 192 PHE A C 1
ATOM 1507 O O . PHE A 1 192 ? -13.614 -19.947 -4.235 1.00 97.19 192 PHE A O 1
ATOM 1514 N N . GLU A 1 193 ? -11.785 -21.146 -3.754 1.00 97.69 193 GLU A N 1
ATOM 1515 C CA . GLU A 1 193 ? -12.453 -22.375 -3.341 1.00 97.69 193 GLU A CA 1
ATOM 1516 C C . GLU A 1 193 ? -12.771 -22.446 -1.838 1.00 97.69 193 GLU A C 1
ATOM 1518 O O . GLU A 1 193 ? -13.298 -23.465 -1.385 1.00 97.69 193 GLU A O 1
ATOM 1523 N N . GLU A 1 194 ? -12.423 -21.419 -1.053 1.00 97.38 194 GLU A N 1
ATOM 1524 C CA . GLU A 1 194 ? -12.805 -21.359 0.359 1.00 97.38 194 GLU A CA 1
ATOM 1525 C C . GLU A 1 194 ? -14.327 -21.204 0.486 1.00 97.38 194 GLU A C 1
ATOM 1527 O O . GLU A 1 194 ? -14.964 -20.459 -0.251 1.00 97.38 194 GLU A O 1
ATOM 1532 N N . ASP A 1 195 ? -14.912 -21.954 1.416 1.00 98.12 195 ASP A N 1
ATOM 1533 C CA . ASP A 1 195 ? -16.351 -21.944 1.662 1.00 98.12 195 ASP A CA 1
ATOM 1534 C C . ASP A 1 195 ? -16.830 -20.559 2.141 1.00 98.12 195 ASP A C 1
ATOM 1536 O O . ASP A 1 195 ? -16.211 -19.955 3.021 1.00 98.12 195 ASP A O 1
ATOM 1540 N N . ASP A 1 196 ? -17.940 -20.062 1.589 1.00 98.38 196 ASP A N 1
ATOM 1541 C CA . ASP A 1 196 ? -18.447 -18.712 1.875 1.00 98.38 196 ASP A CA 1
ATOM 1542 C C . ASP A 1 196 ? -18.750 -18.498 3.371 1.00 98.38 196 ASP A C 1
ATOM 1544 O O . ASP A 1 196 ? -18.483 -17.418 3.913 1.00 98.38 196 ASP A O 1
ATOM 1548 N N . ASP A 1 197 ? -19.259 -19.522 4.071 1.00 98.44 197 ASP A N 1
ATOM 1549 C CA . ASP A 1 197 ? -19.514 -19.425 5.511 1.00 98.44 197 ASP A CA 1
ATOM 1550 C C . ASP A 1 197 ? -18.191 -19.322 6.277 1.00 98.44 197 ASP A C 1
ATOM 1552 O O . ASP A 1 197 ? -18.074 -18.520 7.209 1.00 98.44 197 ASP A O 1
ATOM 1556 N N . ARG A 1 198 ? -17.154 -20.053 5.844 1.00 98.19 198 ARG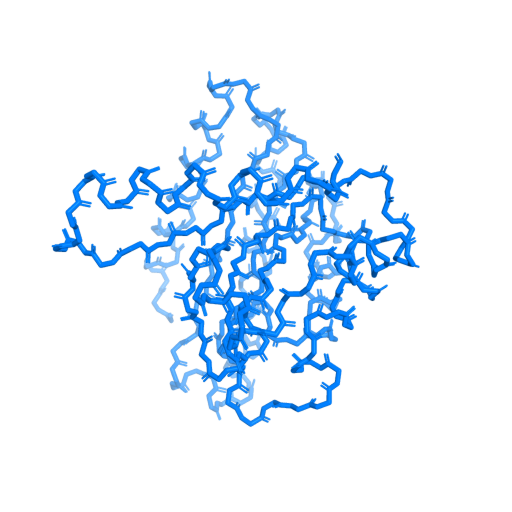 A N 1
ATOM 1557 C CA . ARG A 1 198 ? -15.802 -19.933 6.409 1.00 98.19 198 ARG A CA 1
ATOM 1558 C C . ARG A 1 198 ? -15.207 -18.542 6.180 1.00 98.19 198 ARG A C 1
ATOM 1560 O O . ARG A 1 198 ? -14.647 -17.977 7.122 1.00 98.19 198 ARG A O 1
ATOM 1567 N N . VAL A 1 199 ? -15.343 -17.971 4.982 1.00 98.56 199 VAL A N 1
ATOM 1568 C CA . VAL A 1 199 ? -14.889 -16.598 4.686 1.00 98.56 199 VAL A CA 1
ATOM 1569 C C . VAL A 1 199 ? -15.578 -15.602 5.623 1.00 98.56 199 VAL A C 1
ATOM 1571 O O . VAL A 1 199 ? -14.923 -14.757 6.242 1.00 98.56 199 VAL A O 1
ATOM 1574 N N . LEU A 1 200 ? -16.896 -15.732 5.796 1.00 98.50 200 LEU A N 1
ATOM 1575 C CA . LEU A 1 200 ? -17.672 -14.864 6.678 1.00 98.50 200 LEU A CA 1
ATOM 1576 C C . LEU A 1 200 ? -17.294 -15.033 8.159 1.00 98.50 200 LEU A C 1
ATOM 1578 O O . LEU A 1 200 ? -17.244 -14.043 8.896 1.00 98.50 200 LEU A O 1
ATOM 1582 N N . GLU A 1 201 ? -17.032 -16.259 8.613 1.00 98.50 201 GLU A N 1
ATOM 1583 C CA . GLU A 1 201 ? -16.519 -16.543 9.959 1.00 98.50 201 GLU A CA 1
ATOM 1584 C C . GLU A 1 201 ? -15.162 -15.870 10.192 1.00 98.50 201 GLU A C 1
ATOM 1586 O O . GLU A 1 201 ? -15.009 -15.137 11.173 1.00 98.50 201 GLU A O 1
ATOM 1591 N N . ASN A 1 202 ? -14.218 -16.037 9.261 1.00 98.50 202 ASN A N 1
ATOM 1592 C CA . ASN A 1 202 ? -12.883 -15.442 9.337 1.00 98.50 202 ASN A CA 1
ATOM 1593 C C . ASN A 1 202 ? -12.947 -13.906 9.399 1.00 98.50 202 ASN A C 1
ATOM 1595 O O . ASN A 1 202 ? -12.241 -13.291 10.204 1.00 98.50 202 ASN A O 1
ATOM 1599 N N . LEU A 1 203 ? -13.821 -13.275 8.604 1.00 98.50 203 LEU A N 1
ATOM 1600 C CA . LEU A 1 203 ? -14.052 -11.826 8.648 1.00 98.50 203 LEU A CA 1
ATOM 1601 C C . LEU A 1 203 ? -14.613 -11.378 10.003 1.00 98.50 203 LEU A C 1
ATOM 1603 O O . LEU A 1 203 ? -14.104 -10.430 10.603 1.00 98.50 203 LEU A O 1
ATOM 1607 N N . LYS A 1 204 ? -15.645 -12.061 10.514 1.00 98.50 204 LYS A N 1
ATOM 1608 C CA . LYS A 1 204 ? -16.262 -11.730 11.810 1.00 98.50 204 LYS A CA 1
ATOM 1609 C C . LYS A 1 204 ? -15.272 -11.867 12.961 1.00 98.50 204 LYS A C 1
ATOM 1611 O O . LYS A 1 204 ? -15.237 -10.995 13.828 1.00 98.50 204 LYS A O 1
ATOM 1616 N N . GLU A 1 205 ? -14.488 -12.941 12.977 1.00 98.56 205 GLU A N 1
ATOM 1617 C CA . GLU A 1 205 ? -13.464 -13.169 13.996 1.00 98.56 205 GLU A CA 1
ATOM 1618 C C . GLU A 1 205 ? -12.369 -12.101 13.925 1.00 98.56 205 GLU A C 1
ATOM 1620 O O . GLU A 1 205 ? -12.069 -11.486 14.948 1.00 98.56 205 GLU A O 1
ATOM 1625 N N . SER A 1 206 ? -11.868 -11.798 12.721 1.00 98.56 206 SER A N 1
ATOM 1626 C CA . SER A 1 206 ? -10.859 -10.751 12.508 1.00 98.56 206 SER A CA 1
ATOM 1627 C C . SER A 1 206 ? -11.339 -9.395 13.013 1.00 98.56 206 SER A C 1
ATOM 1629 O O . SER A 1 206 ? -10.651 -8.735 13.784 1.00 98.56 206 SER A O 1
ATOM 1631 N N . LEU A 1 207 ? -12.551 -8.985 12.627 1.00 97.88 207 LEU A N 1
ATOM 1632 C CA . LEU A 1 207 ? -13.116 -7.704 13.048 1.00 97.88 207 LEU A CA 1
ATOM 1633 C C . LEU A 1 207 ? -13.401 -7.664 14.549 1.00 97.88 207 LEU A C 1
ATOM 1635 O O . LEU A 1 207 ? -13.245 -6.614 15.165 1.00 97.88 207 LEU A O 1
ATOM 1639 N N . LYS A 1 208 ? -13.826 -8.781 15.152 1.00 98.00 208 LYS A N 1
ATOM 1640 C CA . LYS A 1 208 ? -14.010 -8.862 16.605 1.00 98.00 208 LYS A CA 1
ATOM 1641 C C . LYS A 1 208 ? -12.678 -8.687 17.331 1.00 98.00 208 LYS A C 1
ATOM 1643 O O . LYS A 1 208 ? -12.631 -7.925 18.283 1.00 98.00 208 LYS A O 1
ATOM 1648 N N . TYR A 1 209 ? -11.629 -9.362 16.869 1.00 97.94 209 TYR A N 1
ATOM 1649 C CA . TYR A 1 209 ? -10.296 -9.277 17.456 1.00 97.94 209 TYR A CA 1
ATOM 1650 C C . TYR A 1 209 ? -9.685 -7.877 17.307 1.00 97.94 209 TYR A C 1
ATOM 1652 O O . TYR A 1 209 ? -9.208 -7.311 18.283 1.00 97.94 209 TYR A O 1
ATOM 1660 N N . LEU A 1 210 ? -9.736 -7.287 16.108 1.00 97.12 210 LEU A N 1
ATOM 1661 C CA . LEU A 1 210 ? -9.137 -5.975 15.837 1.00 97.12 210 LEU A CA 1
ATOM 1662 C C . LEU A 1 210 ? -9.834 -4.828 16.585 1.00 97.12 210 LEU A C 1
ATOM 1664 O O . LEU A 1 210 ? -9.170 -3.875 16.981 1.00 97.12 210 LEU A O 1
ATOM 1668 N N . LYS A 1 211 ? -11.149 -4.928 16.827 1.00 95.50 211 LYS A N 1
ATOM 1669 C CA . LYS A 1 211 ? -11.920 -3.922 17.582 1.00 95.50 211 LYS A CA 1
ATOM 1670 C C . LYS A 1 211 ? -11.450 -3.720 19.019 1.00 95.50 211 LYS A C 1
ATOM 1672 O O . LYS A 1 211 ? -11.732 -2.672 19.580 1.00 95.50 211 LYS A O 1
ATOM 1677 N N . ASP A 1 212 ? -10.754 -4.685 19.610 1.00 94.69 212 ASP A N 1
ATOM 1678 C CA . ASP A 1 212 ? -10.229 -4.535 20.970 1.00 94.69 212 ASP A CA 1
ATOM 1679 C C . ASP A 1 212 ? -9.010 -3.583 21.028 1.00 94.69 212 ASP A C 1
ATOM 1681 O O . ASP A 1 212 ? -8.550 -3.246 22.120 1.00 94.69 212 ASP A O 1
ATOM 1685 N N . PHE A 1 213 ? -8.491 -3.143 19.872 1.00 92.69 213 PHE A N 1
ATOM 1686 C CA . PHE A 1 213 ? -7.296 -2.298 19.749 1.00 92.69 213 PHE A CA 1
ATOM 1687 C C . PHE A 1 213 ? -7.543 -0.928 19.097 1.00 92.69 213 PHE A C 1
ATOM 1689 O O . PHE A 1 213 ? -6.643 -0.091 19.148 1.00 92.69 213 PHE A O 1
ATOM 1696 N N . ILE A 1 214 ? -8.706 -0.716 18.467 1.00 83.75 214 ILE A N 1
ATOM 1697 C CA . ILE A 1 214 ? -9.056 0.494 17.695 1.00 83.75 214 ILE A CA 1
ATOM 1698 C C . ILE A 1 214 ? -10.087 1.329 18.454 1.00 83.75 214 ILE A C 1
ATOM 1700 O O . ILE A 1 214 ? -11.065 0.732 18.957 1.00 83.75 214 ILE A O 1
#